Protein 5I5N (pdb70)

Organism: Thogoto virus (isolate SiAr 126) (NCBI:txid126796)

Foldseek 3Di:
DDDDDALLVQADPLLNVLSVQCVVPVDLVSLLVSLVVLLVDPPQAQLSNLLSLLSSCQSNLAQRPPNVSNCVVDDDVPDDLVVLLVVCVVCQVVVRNLVSCVVDDPVSLSSNSNVQSNDSPDHDDSVNSSSSRNSD/DDDDDALLVQADPLLNVLSCQCVVPVDLVSLLVSLVVLLPDPPQAQLSNLLSLLSSCQSNLAQRPPNVSNCVVDDDVPDDLVVLLVVCVVCQVVVRNLVSCVVDDPVSLSSNSNVQSNDSPDHDDSVNSSSSRNSD

InterPro domains:
  IPR035212 Matrix/matrix long, N-terminal [PF17536] (3-151)

Secondary structure (DSSP, 8-state):
-PPPPPHHHHS-GGGHHHHHHHHH---HHHHHHHHHHHHH-TTS-HHHHHHHHHHHHHHH-SPPTTGGGGGTTS--TTS-HHHHHHHHHHHHHHT-HHHHHTTS-HHHHHHHHHHHHT-TT----HHHHHHHHHH-/--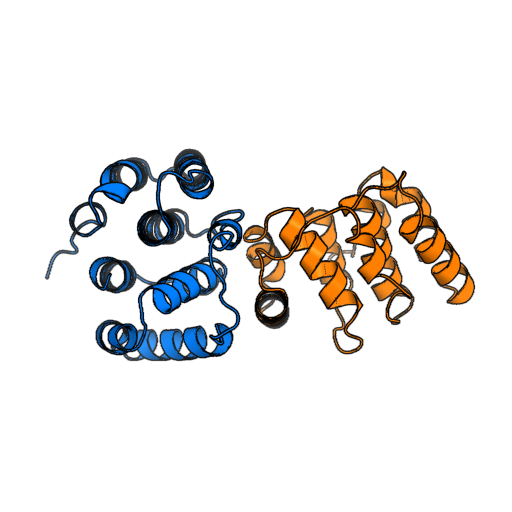PPPPHHHHS-HHHHHHHHHHHH---HHHHHHHHHHHHH-TTS-HHHHHHHHHHHHHHH-SPPTTGGGGGTTS--TTS-HHHHHHHHHHHHHHT-HHHHHTTS-HHHHHHHHHHHHT-TT----HHHHHHHHHH-

B-factor: mean 20.69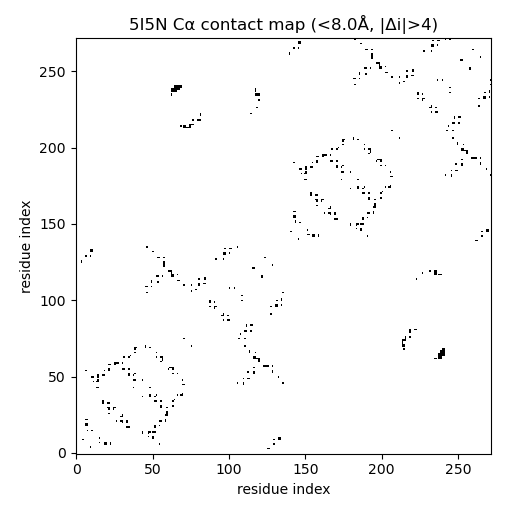, std 12.83, range [7.35, 122.7]

Structure (mmCIF, N/CA/C/O backbone):
data_5I5N
#
_entry.id   5I5N
#
_cell.length_a   36.982
_cell.length_b   88.353
_cell.length_c   88.346
_cell.angle_alpha   90.00
_cell.angle_beta   90.00
_cell.angle_gamma   90.00
#
_symmetry.space_group_name_H-M   'P 21 21 21'
#
loop_
_entity.id
_entity.type
_entity.pdbx_description
1 polymer 'Matrix protein'
2 water water
#
loop_
_atom_site.group_PDB
_atom_site.id
_atom_site.type_symbol
_atom_site.label_atom_id
_atom_site.label_alt_id
_atom_site.label_comp_id
_atom_site.label_asym_id
_atom_site.label_entity_id
_atom_site.label_seq_id
_atom_site.pdbx_PDB_ins_code
_atom_site.Cartn_x
_atom_site.Cartn_y
_atom_site.Cartn_z
_atom_site.occupancy
_atom_site.B_iso_or_equiv
_atom_site.auth_seq_id
_atom_site.auth_comp_id
_atom_site.auth_asym_id
_atom_site.auth_atom_id
_atom_site.pdbx_PDB_model_num
ATOM 1 N N . ASN A 1 7 ? -27.785 -15.245 32.412 1.00 78.08 4 ASN A N 1
ATOM 2 C CA . ASN A 1 7 ? -27.500 -15.117 33.823 1.00 78.03 4 ASN A CA 1
ATOM 3 C C . ASN A 1 7 ? -26.144 -15.614 34.240 1.00 78.57 4 ASN A C 1
ATOM 4 O O . ASN A 1 7 ? -25.757 -15.403 35.370 1.00 81.91 4 ASN A O 1
ATOM 9 N N . LEU A 1 8 ? -25.451 -16.253 33.320 1.00 73.12 5 LEU A N 1
ATOM 10 C CA . LEU A 1 8 ? -24.134 -16.779 33.589 1.00 66.43 5 LEU A CA 1
ATOM 11 C C . LEU A 1 8 ? -23.073 -15.806 33.214 1.00 56.85 5 LEU A C 1
ATOM 12 O O . LEU A 1 8 ? -22.972 -15.352 32.095 1.00 54.37 5 LEU A O 1
ATOM 17 N N . PRO A 1 9 ? -22.278 -15.492 34.280 1.00 49.72 6 PRO A N 1
ATOM 18 C CA . PRO A 1 9 ? -21.256 -14.494 33.960 1.00 45.79 6 PRO A CA 1
ATOM 19 C C . PRO A 1 9 ? -20.304 -14.893 32.864 1.00 43.64 6 PRO A C 1
ATOM 20 O O . PRO A 1 9 ? -20.015 -16.024 32.583 1.00 45.56 6 PRO A O 1
ATOM 24 N N . VAL A 1 10 ? -19.790 -13.885 32.243 1.00 36.11 7 VAL A N 1
ATOM 25 C CA . VAL A 1 10 ? -18.760 -14.144 31.293 1.00 35.45 7 VAL A CA 1
ATOM 26 C C . VAL A 1 10 ? -17.428 -14.076 32.094 1.00 32.63 7 VAL A C 1
ATOM 27 O O . VAL A 1 10 ? -17.200 -13.121 32.770 1.00 33.45 7 VAL A O 1
ATOM 31 N N . ARG A 1 11 ? -16.589 -15.100 32.082 1.00 30.71 8 ARG A N 1
ATOM 32 C CA . ARG A 1 11 ? -15.243 -15.008 32.640 1.00 28.96 8 ARG A CA 1
ATOM 33 C C . ARG A 1 11 ? -14.459 -13.991 31.877 1.00 26.95 8 ARG A C 1
ATOM 34 O O . ARG A 1 11 ? -14.780 -13.672 30.814 1.00 26.82 8 ARG A O 1
ATOM 42 N N . SER A 1 12 ? -13.419 -13.453 32.463 1.00 21.42 9 SER A N 1
ATOM 43 C CA . SER A 1 12 ? -12.533 -12.542 31.765 1.00 18.47 9 SER A CA 1
ATOM 44 C C . SER A 1 12 ? -11.548 -13.341 30.913 1.00 15.34 9 SER A C 1
ATOM 45 O O . SER A 1 12 ? -11.329 -14.527 31.155 1.00 15.93 9 SER A O 1
ATOM 48 N N . PHE A 1 13 ? -10.954 -12.699 29.930 1.00 12.92 10 PHE A N 1
ATOM 49 C CA . PHE A 1 13 ? -9.953 -13.343 29.130 1.00 12.56 10 PHE A CA 1
ATOM 50 C C . PHE A 1 13 ? -8.767 -13.726 30.005 1.00 13.16 10 PHE A C 1
ATOM 51 O O . PHE A 1 13 ? -8.217 -14.719 29.817 1.00 14.15 10 PHE A O 1
ATOM 59 N N . SER A 1 14 ? -8.413 -12.908 30.976 1.00 13.77 11 SER A N 1
ATOM 60 C CA . SER A 1 14 ? -7.247 -13.204 31.815 1.00 13.99 11 SER A CA 1
ATOM 61 C C . SER A 1 14 ? -7.500 -14.394 32.734 1.00 15.29 11 SER A C 1
ATOM 62 O O . SER A 1 14 ? -6.562 -14.990 33.263 1.00 17.48 11 SER A O 1
ATOM 65 N N . GLU A 1 15 ? -8.764 -14.758 32.904 1.00 15.80 12 GLU A N 1
ATOM 66 C CA . GLU A 1 15 ? -9.106 -15.919 33.710 1.00 18.72 12 GLU A CA 1
ATOM 67 C C . GLU A 1 15 ? -9.020 -17.225 32.931 1.00 19.12 12 GLU A C 1
ATOM 68 O O . GLU A 1 15 ? -8.933 -18.294 33.535 1.00 23.88 12 GLU A O 1
ATOM 74 N N . VAL A 1 16 ? -9.032 -17.157 31.600 1.00 17.31 13 VAL A N 1
ATOM 75 C CA . VAL A 1 16 ? -9.051 -18.383 30.806 1.00 16.86 13 VAL A CA 1
ATOM 76 C C . VAL A 1 16 ? -7.803 -18.586 29.931 1.00 18.53 13 VAL A C 1
ATOM 77 O O . VAL A 1 16 ? -7.569 -19.686 29.428 1.00 20.33 13 VAL A O 1
ATOM 81 N N . CYS A 1 17 ? -6.990 -17.547 29.755 1.00 15.55 14 CYS A N 1
ATOM 82 C CA . CYS A 1 17 ? -5.820 -17.664 28.881 1.00 15.86 14 CYS A CA 1
ATOM 83 C C . CYS A 1 17 ? -4.671 -18.434 29.547 1.00 16.46 14 CYS A C 1
ATOM 84 O O . CYS A 1 17 ? -4.679 -18.668 30.759 1.00 19.22 14 CYS A O 1
ATOM 87 N N . CYS A 1 18 ? -3.688 -18.834 28.747 1.00 16.48 15 CYS A N 1
ATOM 88 C CA . CYS A 1 18 ? -2.490 -19.474 29.288 1.00 17.73 15 CYS A CA 1
ATOM 89 C C . CYS A 1 18 ? -1.686 -18.474 30.111 1.00 17.12 15 CYS A C 1
ATOM 90 O O . CYS A 1 18 ? -1.844 -17.258 29.973 1.00 16.97 15 CYS A O 1
ATOM 93 N N . ALA A 1 19 ? -0.823 -18.992 30.980 1.00 19.05 16 ALA A N 1
ATOM 94 C CA . ALA A 1 19 ? -0.109 -18.160 31.938 1.00 20.04 16 ALA A CA 1
ATOM 95 C C . ALA A 1 19 ? 0.793 -17.154 31.245 1.00 18.80 16 ALA A C 1
ATOM 96 O O . ALA A 1 19 ? 0.925 -16.013 31.684 1.00 20.43 16 ALA A O 1
ATOM 98 N N . GLU A 1 20 ? 1.416 -17.590 30.153 1.00 18.90 17 GLU A N 1
ATOM 99 C CA . GLU A 1 20 ? 2.372 -16.766 29.437 1.00 18.34 17 GLU A CA 1
ATOM 100 C C . GLU A 1 20 ? 1.727 -15.563 28.751 1.00 18.18 17 GLU A C 1
ATOM 101 O O . GLU A 1 20 ? 2.389 -14.549 28.527 1.00 19.38 17 GLU A O 1
ATOM 107 N N . ALA A 1 21 ? 0.434 -15.672 28.437 1.00 15.39 18 ALA A N 1
ATOM 108 C CA . ALA A 1 21 ? -0.295 -14.594 27.776 1.00 14.44 18 ALA A CA 1
ATOM 109 C C . ALA A 1 21 ? -0.977 -13.666 28.774 1.00 13.80 18 ALA A C 1
ATOM 110 O O . ALA A 1 21 ? -1.488 -12.610 28.386 1.00 14.75 18 ALA A O 1
ATOM 112 N N . ARG A 1 22 ? -0.985 -14.180 30.031 1.00 13.67 19 ARG A N 1
ATOM 113 C CA . ARG A 1 22 ? -1.690 -13.602 31.172 1.00 16.41 19 ARG A CA 1
ATOM 114 C C . ARG A 1 22 ? -1.451 -12.108 31.538 1.00 15.11 19 ARG A C 1
ATOM 115 O O . ARG A 1 22 ? -2.395 -11.456 31.861 1.00 19.11 19 ARG A O 1
ATOM 123 N N . ALA A 1 23 ? -0.221 -11.600 31.462 1.00 14.67 20 ALA A N 1
ATOM 124 C CA . ALA A 1 23 ? 0.182 -10.228 31.771 1.00 14.67 20 ALA A CA 1
ATOM 125 C C . ALA A 1 23 ? -0.290 -9.260 30.690 1.00 14.39 20 ALA A C 1
ATOM 126 O O . ALA A 1 23 ? -0.896 -8.223 30.975 1.00 15.92 20 ALA A O 1
ATOM 128 N N . ALA A 1 24 ? -0.020 -9.609 29.439 1.00 13.18 21 ALA A N 1
ATOM 129 C CA . ALA A 1 24 ? -0.443 -8.799 28.299 1.00 12.57 21 ALA A CA 1
ATOM 130 C C . ALA A 1 24 ? -1.967 -8.638 28.252 1.00 10.11 21 ALA A C 1
ATOM 131 O O . ALA A 1 24 ? -2.488 -7.548 27.988 1.00 12.48 21 ALA A O 1
ATOM 133 N N . ILE A 1 25 ? -2.667 -9.737 28.483 1.00 9.67 22 ILE A N 1
ATOM 134 C CA . ILE A 1 25 ? -4.115 -9.745 28.399 1.00 9.33 22 ILE A CA 1
ATOM 135 C C . ILE A 1 25 ? -4.727 -8.936 29.549 1.00 11.27 22 ILE A C 1
ATOM 136 O O . ILE A 1 25 ? -5.666 -8.170 29.333 1.00 12.56 22 ILE A O 1
ATOM 141 N N . ILE A 1 26 ? -4.172 -9.072 30.751 1.00 11.81 23 ILE A N 1
ATOM 142 C CA . ILE A 1 26 ? -4.591 -8.229 31.867 1.00 11.38 23 ILE A CA 1
ATOM 143 C C . ILE A 1 26 ? -4.432 -6.751 31.507 1.00 11.05 23 ILE A C 1
ATOM 144 O O . ILE A 1 26 ? -5.332 -5.939 31.724 1.00 14.01 23 ILE A O 1
ATOM 149 N N . GLN A 1 27 ? -3.303 -6.383 30.952 1.00 11.75 24 GLN A N 1
ATOM 150 C CA . GLN A 1 27 ? -3.078 -5.010 30.627 1.00 11.81 24 GLN A CA 1
ATOM 151 C C . GLN A 1 27 ? -4.045 -4.475 29.593 1.00 11.32 24 GLN A C 1
ATOM 152 O O . GLN A 1 27 ? -4.514 -3.396 29.730 1.00 14.16 24 GLN A O 1
ATOM 158 N N . MET A 1 28 ? -4.337 -5.251 28.558 1.00 12.06 25 MET A N 1
ATOM 159 C CA . MET A 1 28 ? -5.317 -4.808 27.564 1.00 11.50 25 MET A CA 1
ATOM 160 C C . MET A 1 28 ? -6.743 -4.733 28.117 1.00 10.53 25 MET A C 1
ATOM 161 O O . MET A 1 28 ? -7.477 -3.794 27.813 1.00 13.94 25 MET A O 1
ATOM 166 N N . GLU A 1 29 ? -7.128 -5.698 28.940 1.00 11.67 26 GLU A N 1
ATOM 167 C CA . GLU A 1 29 ? -8.462 -5.682 29.532 1.00 11.41 26 GLU A CA 1
ATOM 168 C C . GLU A 1 29 ? -8.609 -4.510 30.490 1.00 14.35 26 GLU A C 1
ATOM 169 O O . GLU A 1 29 ? -9.683 -3.911 30.590 1.00 15.62 26 GLU A O 1
ATOM 175 N N . ASN A 1 30 ? -7.526 -4.175 31.186 1.00 14.16 27 ASN A N 1
ATOM 176 C CA . ASN A 1 30 ? -7.578 -3.121 32.191 1.00 13.89 27 ASN A CA 1
ATOM 177 C C . ASN A 1 30 ? -7.602 -1.731 31.575 1.00 14.99 27 ASN A C 1
ATOM 178 O O . ASN A 1 30 ? -8.257 -0.827 32.094 1.00 14.96 27 ASN A O 1
ATOM 183 N N . ASN A 1 31 ? -6.883 -1.567 30.469 1.00 16.71 28 ASN A N 1
ATOM 184 C CA . ASN A 1 31 ? -6.763 -0.282 29.796 1.00 19.23 28 ASN A CA 1
ATOM 185 C C . ASN A 1 31 ? -6.984 -0.452 28.298 1.00 16.33 28 ASN A C 1
ATOM 186 O O . ASN A 1 31 ? -6.030 -0.500 27.523 1.00 18.36 28 ASN A O 1
ATOM 191 N N . PRO A 1 32 ? -8.252 -0.541 27.878 1.00 18.61 29 PRO A N 1
ATOM 192 C CA . PRO A 1 32 ? -8.565 -0.802 26.466 1.00 21.93 29 PRO A CA 1
ATOM 193 C C . PRO A 1 32 ? -8.381 0.402 25.539 1.00 26.01 29 PRO A C 1
ATOM 194 O O . PRO A 1 32 ? -9.148 0.548 24.582 1.00 29.96 29 PRO A O 1
ATOM 198 N N . ASP A 1 33 ? -7.376 1.232 25.805 1.00 27.73 30 ASP A N 1
ATOM 199 C CA . ASP A 1 33 ? -7.011 2.327 24.911 1.00 29.42 30 ASP A CA 1
ATOM 200 C C . ASP A 1 33 ? -6.346 1.760 23.656 1.00 25.54 30 ASP A C 1
ATOM 201 O O . ASP A 1 33 ? -5.506 0.870 23.755 1.00 22.90 30 ASP A O 1
ATOM 206 N N . GLU A 1 34 ? -6.719 2.271 22.485 1.00 24.00 31 GLU A N 1
ATOM 207 C CA . GLU A 1 34 ? -6.199 1.741 21.224 1.00 23.24 31 GLU A CA 1
ATOM 208 C C . GLU A 1 34 ? -4.678 1.823 21.141 1.00 22.77 31 GLU A C 1
ATOM 209 O O . GLU A 1 34 ? -4.028 0.877 20.698 1.00 21.66 31 GLU A O 1
ATOM 215 N N . THR A 1 35 ? -4.109 2.927 21.552 1.00 21.77 32 THR A N 1
ATOM 216 C CA . THR A 1 35 ? -2.678 3.114 21.477 1.00 20.81 32 THR A CA 1
ATOM 217 C C . THR A 1 35 ? -1.935 2.157 22.403 1.00 20.03 32 THR A C 1
ATOM 218 O O . THR A 1 35 ? -0.976 1.546 22.014 1.00 18.44 32 THR A O 1
ATOM 222 N N . VAL A 1 36 ? -2.409 2.049 23.625 1.00 20.01 33 VAL A N 1
ATOM 223 C CA . VAL A 1 36 ? -1.813 1.141 24.599 1.00 20.68 33 VAL A CA 1
ATOM 224 C C . VAL A 1 36 ? -1.911 -0.321 24.146 1.00 16.89 33 VAL A C 1
ATOM 225 O O . VAL A 1 36 ? -0.931 -1.072 24.209 1.00 15.24 33 VAL A O 1
ATOM 229 N N . CYS A 1 37 ? -3.089 -0.705 23.672 1.00 15.82 34 CYS A N 1
ATOM 230 C CA . CYS A 1 37 ? -3.306 -2.073 23.233 1.00 17.36 34 CYS A CA 1
ATOM 231 C C . CYS A 1 37 ? -2.478 -2.389 21.998 1.00 14.24 34 CYS A C 1
ATOM 232 O O . CYS A 1 37 ? -1.961 -3.499 21.871 1.00 15.02 34 CYS A O 1
ATOM 235 N N . ASN A 1 38 ? -2.336 -1.421 21.094 1.00 12.49 35 ASN A N 1
ATOM 236 C CA . ASN A 1 38 ? -1.502 -1.641 19.923 1.00 13.35 35 ASN A CA 1
ATOM 237 C C . ASN A 1 38 ? -0.043 -1.878 20.321 1.00 12.44 35 ASN A C 1
ATOM 238 O O . ASN A 1 38 ? 0.621 -2.720 19.739 1.00 13.14 35 ASN A O 1
ATOM 243 N N . ARG A 1 39 ? 0.458 -1.150 21.317 1.00 12.49 36 ARG A N 1
ATOM 244 C CA . ARG A 1 39 ? 1.841 -1.349 21.764 1.00 12.84 36 ARG A CA 1
ATOM 245 C C . ARG A 1 39 ? 2.034 -2.740 22.368 1.00 11.84 36 ARG A C 1
ATOM 246 O O . ARG A 1 39 ? 3.030 -3.418 22.108 1.00 12.74 36 ARG A O 1
ATOM 254 N N . ILE A 1 40 ? 1.078 -3.146 23.202 1.00 12.08 37 ILE A N 1
ATOM 255 C CA . ILE A 1 40 ? 1.132 -4.449 23.851 1.00 11.81 37 ILE A CA 1
ATOM 256 C C . ILE A 1 40 ? 1.115 -5.557 22.798 1.00 10.98 37 ILE A C 1
ATOM 257 O O . ILE A 1 40 ? 1.898 -6.510 22.867 1.00 12.84 37 ILE A O 1
ATOM 262 N N . TRP A 1 41 ? 0.230 -5.413 21.811 1.00 10.73 38 TRP A N 1
ATOM 263 C CA . TRP A 1 41 ? 0.174 -6.378 20.730 1.00 10.33 38 TRP A CA 1
ATOM 264 C C . TRP A 1 41 ? 1.508 -6.425 19.972 1.00 11.53 38 TRP A C 1
ATOM 265 O O . TRP A 1 41 ? 2.050 -7.508 19.753 1.00 12.28 38 TRP A O 1
ATOM 276 N N . LYS A 1 42 ? 2.046 -5.269 19.583 1.00 10.21 39 LYS A N 1
ATOM 277 C CA . LYS A 1 42 ? 3.283 -5.250 18.802 1.00 10.48 39 LYS A CA 1
ATOM 278 C C . LYS A 1 42 ? 4.474 -5.859 19.561 1.00 11.48 39 LYS A C 1
ATOM 279 O O . LYS A 1 42 ? 5.330 -6.512 18.959 1.00 12.71 39 LYS A O 1
ATOM 285 N N . ILE A 1 43 ? 4.523 -5.659 20.875 1.00 13.29 40 ILE A N 1
ATOM 286 C CA . ILE A 1 43 ? 5.581 -6.289 21.658 1.00 14.69 40 ILE A CA 1
ATOM 287 C C . ILE A 1 43 ? 5.501 -7.800 21.572 1.00 14.15 40 ILE A C 1
ATOM 288 O O . ILE A 1 43 ? 6.487 -8.474 21.270 1.00 15.27 40 ILE A O 1
ATOM 293 N N . HIS A 1 44 ? 4.311 -8.346 21.800 1.00 13.96 41 HIS A N 1
ATOM 294 C CA . HIS A 1 44 ? 4.194 -9.792 21.855 1.00 15.89 41 HIS A CA 1
ATOM 295 C C . HIS A 1 44 ? 4.270 -10.412 20.450 1.00 15.30 41 HIS A C 1
ATOM 296 O O . HIS A 1 44 ? 4.779 -11.526 20.279 1.00 19.63 41 HIS A O 1
ATOM 303 N N . ARG A 1 45 ? 3.813 -9.670 19.446 1.00 12.73 42 ARG A N 1
ATOM 304 C CA . ARG A 1 45 ? 3.974 -10.066 18.059 1.00 14.80 42 ARG A CA 1
ATOM 305 C C . ARG A 1 45 ? 5.448 -10.344 17.718 1.00 18.33 42 ARG A C 1
ATOM 306 O O . ARG A 1 45 ? 5.763 -11.368 17.120 1.00 20.57 42 ARG 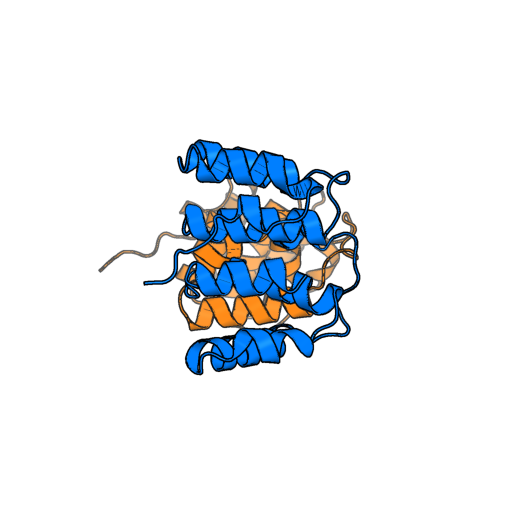A O 1
ATOM 314 N N . ASP A 1 46 ? 6.338 -9.476 18.175 1.00 18.70 43 ASP A N 1
ATOM 315 C CA . ASP A 1 46 ? 7.743 -9.448 17.780 1.00 23.34 43 ASP A CA 1
ATOM 316 C C . ASP A 1 46 ? 8.622 -10.366 18.660 1.00 25.62 43 ASP A C 1
ATOM 317 O O . ASP A 1 46 ? 9.657 -10.805 18.224 1.00 28.38 43 ASP A O 1
ATOM 322 N N . LEU A 1 47 ? 8.170 -10.648 19.860 1.00 26.47 44 LEU A N 1
ATOM 323 C CA . LEU A 1 47 ? 8.815 -11.542 20.823 1.00 29.92 44 LEU A CA 1
ATOM 324 C C . LEU A 1 47 ? 8.908 -12.931 20.387 1.00 30.06 44 LEU A C 1
ATOM 325 O O . LEU A 1 47 ? 7.978 -13.629 20.541 1.00 31.30 44 LEU A O 1
ATOM 330 N N . GLN A 1 48 ? 10.108 -13.376 19.957 1.00 33.44 45 GLN A N 1
ATOM 331 C CA . GLN A 1 48 ? 10.339 -14.804 19.815 1.00 35.75 45 GLN A CA 1
ATOM 332 C C . GLN A 1 48 ? 10.176 -15.584 21.120 1.00 39.02 45 GLN A C 1
ATOM 333 O O . GLN A 1 48 ? 9.795 -16.736 21.115 1.00 40.93 45 GLN A O 1
ATOM 339 N N . SER A 1 49 ? 10.395 -14.913 22.229 1.00 38.98 46 SER A N 1
ATOM 340 C CA . SER A 1 49 ? 10.127 -15.487 23.539 1.00 41.31 46 SER A CA 1
ATOM 341 C C . SER A 1 49 ? 8.675 -15.814 23.965 1.00 41.06 46 SER A C 1
ATOM 342 O O . SER A 1 49 ? 8.475 -16.598 24.848 1.00 42.43 46 SER A O 1
ATOM 345 N N . SER A 1 50 ? 7.687 -15.242 23.323 1.00 38.29 47 SER A N 1
ATOM 346 C CA . SER A 1 50 ? 6.303 -15.741 23.429 1.00 35.86 47 SER A CA 1
ATOM 347 C C . SER A 1 50 ? 6.031 -16.611 22.202 1.00 33.22 47 SER A C 1
ATOM 348 O O . SER A 1 50 ? 6.106 -16.054 21.127 1.00 34.36 47 SER A O 1
ATOM 351 N N . ASP A 1 51 ? 5.797 -17.941 22.329 1.00 32.80 48 ASP A N 1
ATOM 352 C CA . ASP A 1 51 ? 5.606 -18.838 21.197 1.00 32.13 48 ASP A CA 1
ATOM 353 C C . ASP A 1 51 ? 4.274 -18.623 20.491 1.00 25.43 48 ASP A C 1
ATOM 354 O O . ASP A 1 51 ? 3.592 -17.709 20.790 1.00 24.15 48 ASP A O 1
ATOM 359 N N . LEU A 1 52 ? 3.955 -19.426 19.493 1.00 23.29 49 LEU A N 1
ATOM 360 C CA . LEU A 1 52 ? 2.811 -19.140 18.663 1.00 16.97 49 LEU A CA 1
ATOM 361 C C . LEU A 1 52 ? 1.460 -19.139 19.375 1.00 14.95 49 LEU A C 1
ATOM 362 O O . LEU A 1 52 ? 0.724 -18.243 19.253 1.00 13.51 49 LEU A O 1
ATOM 367 N N . THR A 1 53 ? 1.166 -20.177 20.103 1.00 16.26 50 THR A N 1
ATOM 368 C CA . THR A 1 53 ? -0.103 -20.249 20.827 1.00 16.42 50 THR A CA 1
ATOM 369 C C . THR A 1 53 ? -0.283 -19.078 21.796 1.00 15.28 50 THR A C 1
ATOM 370 O O . THR A 1 53 ? -1.351 -18.466 21.865 1.00 14.75 50 THR A O 1
ATOM 374 N N . THR A 1 54 ? 0.766 -18.745 22.528 1.00 14.35 51 THR A N 1
ATOM 375 C CA . THR A 1 54 ? 0.719 -17.620 23.455 1.00 13.05 51 THR A CA 1
ATOM 376 C C . THR A 1 54 ? 0.438 -16.322 22.699 1.00 12.42 51 THR A C 1
ATOM 377 O O . THR A 1 54 ? -0.445 -15.545 23.059 1.00 12.92 51 THR A O 1
ATOM 381 N N . THR A 1 55 ? 1.182 -16.103 21.626 1.00 12.75 52 THR A N 1
ATOM 382 C CA . THR A 1 55 ? 1.028 -14.892 20.842 1.00 11.73 52 THR A CA 1
ATOM 383 C C . THR A 1 55 ? -0.366 -14.823 20.220 1.00 11.72 52 THR A C 1
ATOM 384 O O . THR A 1 55 ? -0.940 -13.735 20.152 1.00 12.63 52 THR A O 1
ATOM 388 N N . VAL A 1 56 ? -0.902 -15.963 19.779 1.00 10.61 53 VAL A N 1
ATOM 389 C CA . VAL A 1 56 ? -2.247 -16.006 19.208 1.00 9.41 53 VAL A CA 1
ATOM 390 C C . VAL A 1 56 ? -3.302 -15.606 20.231 1.00 9.71 53 VAL A C 1
ATOM 391 O O . VAL A 1 56 ? -4.241 -14.894 19.884 1.00 10.89 53 VAL A O 1
ATOM 395 N N . GLN A 1 57 ? -3.159 -16.017 21.488 1.00 11.17 54 GLN A N 1
ATOM 396 C CA . GLN A 1 57 ? -4.150 -15.620 22.487 1.00 12.27 54 GLN A CA 1
ATOM 397 C C . GLN A 1 57 ? -4.101 -14.106 22.705 1.00 11.19 54 GLN A C 1
ATOM 398 O O . GLN A 1 57 ? -5.146 -13.454 22.764 1.00 11.39 54 GLN A O 1
ATOM 404 N N . VAL A 1 58 ? -2.899 -13.541 22.788 1.00 11.12 55 VAL A N 1
ATOM 405 C CA . VAL A 1 58 ? -2.756 -12.090 22.908 1.00 10.43 55 VAL A CA 1
ATOM 406 C C . VAL A 1 58 ? -3.410 -11.407 21.695 1.00 9.79 55 VAL A C 1
ATOM 407 O O . VAL A 1 58 ? -4.174 -10.443 21.831 1.00 11.41 55 VAL A O 1
ATOM 411 N N . MET A 1 59 ? -3.118 -11.921 20.505 1.00 10.40 56 MET A N 1
ATOM 412 C CA . MET A 1 59 ? -3.688 -11.414 19.264 1.00 10.45 56 MET A CA 1
ATOM 413 C C . MET A 1 59 ? -5.220 -11.442 19.241 1.00 9.61 56 MET A C 1
ATOM 414 O O . MET A 1 59 ? -5.848 -10.456 18.847 1.00 9.74 56 MET A O 1
ATOM 419 N N . MET A 1 60 ? -5.809 -12.565 19.637 1.00 10.66 57 MET A N 1
ATOM 420 C CA . MET A 1 60 ? -7.271 -12.679 19.682 1.00 9.89 57 MET A CA 1
ATOM 421 C C . MET A 1 60 ? -7.905 -11.654 20.635 1.00 9.80 57 MET A C 1
ATOM 422 O O . MET A 1 60 ? -8.911 -11.011 20.296 1.00 10.32 57 MET A O 1
ATOM 427 N N . VAL A 1 61 ? -7.308 -11.470 21.809 1.00 10.91 58 VAL A N 1
ATOM 428 C CA . VAL A 1 61 ? -7.848 -10.506 22.754 1.00 10.96 58 VAL A CA 1
ATOM 429 C C . VAL A 1 61 ? -7.646 -9.083 22.221 1.00 10.59 58 VAL A C 1
ATOM 430 O O . VAL A 1 61 ? -8.564 -8.260 22.289 1.00 10.17 58 VAL A O 1
ATOM 434 N N . TYR A 1 62 ? -6.480 -8.788 21.639 1.00 10.76 59 TYR A N 1
ATOM 435 C CA . TYR A 1 62 ? -6.274 -7.473 21.024 1.00 10.47 59 TYR A CA 1
ATOM 436 C C . TYR A 1 62 ? -7.346 -7.190 19.976 1.00 10.29 59 TYR A C 1
ATOM 437 O O . TYR A 1 62 ? -7.916 -6.096 19.908 1.00 11.53 59 TYR A O 1
ATOM 446 N N . ARG A 1 63 ? -7.591 -8.180 19.121 1.00 11.21 60 ARG A N 1
ATOM 447 C CA . ARG A 1 63 ? -8.535 -8.002 18.031 1.00 10.55 60 ARG A CA 1
ATOM 448 C C . ARG A 1 63 ? -9.920 -7.687 18.567 1.00 10.08 60 ARG A C 1
ATOM 449 O O . ARG A 1 63 ? -10.606 -6.792 18.058 1.00 11.41 60 ARG A O 1
ATOM 457 N N . PHE A 1 64 ? -10.308 -8.397 19.619 1.00 9.84 61 PHE A N 1
ATOM 458 C CA . PHE A 1 64 ? -11.625 -8.219 20.220 1.00 9.68 61 PHE A CA 1
ATOM 459 C C . PHE A 1 64 ? -11.766 -6.847 20.873 1.00 10.20 61 PHE A C 1
ATOM 460 O O . PHE A 1 64 ? -12.763 -6.156 20.677 1.00 12.47 61 PHE A O 1
ATOM 468 N N . ILE A 1 65 ? -10.762 -6.454 21.648 1.00 11.22 62 ILE A N 1
ATOM 469 C CA . ILE A 1 65 ? -10.813 -5.194 22.385 1.00 12.72 62 ILE A CA 1
ATOM 470 C C . ILE A 1 65 ? -10.655 -3.971 21.481 1.00 14.10 62 ILE A C 1
ATOM 471 O O . ILE A 1 65 ? -11.371 -2.984 21.632 1.00 17.27 62 ILE A O 1
ATOM 476 N N . SER A 1 66 ? -9.726 -4.031 20.535 1.00 15.05 63 SER A N 1
ATOM 477 C CA . SER A 1 66 ? -9.460 -2.891 19.668 1.00 15.71 63 SER A CA 1
ATOM 478 C C . SER A 1 66 ? -10.475 -2.747 18.539 1.00 15.73 63 SER A C 1
ATOM 479 O O . SER A 1 66 ? -10.658 -1.648 18.005 1.00 18.92 63 SER A O 1
ATOM 482 N N . LYS A 1 67 ? -11.105 -3.840 18.161 1.00 15.01 64 LYS A N 1
ATOM 483 C CA . LYS A 1 67 ? -11.957 -3.964 16.979 1.00 15.80 64 LYS A CA 1
ATOM 484 C C . LYS A 1 67 ? -11.175 -3.626 15.693 1.00 16.26 64 LYS A C 1
ATOM 485 O O . LYS A 1 67 ? -11.733 -3.219 14.743 1.00 19.42 64 LYS A O 1
ATOM 491 N N . ARG A 1 68 ? -9.872 -3.810 15.715 1.00 12.81 65 ARG A N 1
ATOM 492 C CA . ARG A 1 68 ? -9.009 -3.548 14.567 1.00 14.61 65 ARG A CA 1
ATOM 493 C C . ARG A 1 68 ? -8.192 -4.768 14.213 1.00 12.14 65 ARG A C 1
ATOM 494 O O . ARG A 1 68 ? -7.892 -5.590 15.071 1.00 13.00 65 ARG A O 1
ATOM 502 N N . VAL A 1 69 ? -7.827 -4.870 12.939 1.00 12.66 66 VAL A N 1
ATOM 503 C CA . VAL A 1 69 ? -6.881 -5.868 12.477 1.00 12.16 66 VAL A CA 1
ATOM 504 C C . VAL A 1 69 ? -5.551 -5.670 13.184 1.00 11.86 66 VAL A C 1
ATOM 505 O O . VAL A 1 69 ? -5.026 -4.565 13.204 1.00 12.98 66 VAL A O 1
ATOM 509 N N . PRO A 1 70 ? -4.993 -6.732 13.776 1.00 13.14 67 PRO A N 1
ATOM 510 C CA . PRO A 1 70 ? -3.705 -6.524 14.453 1.00 12.19 67 PRO A CA 1
ATOM 511 C C . PRO A 1 70 ? -2.588 -6.326 13.443 1.00 12.72 67 PRO A C 1
ATOM 512 O O . PRO A 1 70 ? -2.312 -7.212 12.628 1.00 13.37 67 PRO A O 1
ATOM 516 N N . GLU A 1 71 ? -1.955 -5.137 13.452 1.00 12.01 68 GLU A N 1
ATOM 517 C CA . GLU A 1 71 ? -0.912 -4.753 12.513 1.00 13.07 68 GLU A CA 1
ATOM 518 C C . GLU A 1 71 ? 0.170 -5.843 12.404 1.00 9.90 68 GLU A C 1
ATOM 519 O O . GLU A 1 71 ? 0.765 -6.179 13.367 1.00 11.66 68 GLU A O 1
ATOM 525 N N . GLY A 1 72 ? 0.387 -6.352 11.193 1.00 11.32 69 GLY A N 1
ATOM 526 C CA . GLY A 1 72 ? 1.464 -7.285 10.934 1.00 11.97 69 GLY A CA 1
ATOM 527 C C . GLY A 1 72 ? 1.281 -8.679 11.504 1.00 12.76 69 GLY A C 1
ATOM 528 O O . GLY A 1 72 ? 2.247 -9.429 11.617 1.00 13.37 69 GLY A O 1
ATOM 529 N N . CYS A 1 73 ? 0.051 -9.059 11.839 1.00 11.83 70 CYS A N 1
ATOM 530 C CA . CYS A 1 73 ? -0.124 -10.330 12.532 1.00 10.94 70 CYS A CA 1
ATOM 531 C C . CYS A 1 73 ? 0.333 -11.549 11.717 1.00 10.04 70 CYS A C 1
ATOM 532 O O . CYS A 1 73 ? 0.707 -12.568 12.307 1.00 11.21 70 CYS A O 1
ATOM 535 N N . PHE A 1 74 ? 0.349 -11.459 10.389 1.00 9.33 71 PHE A N 1
ATOM 536 C CA . PHE A 1 74 ? 0.828 -12.611 9.628 1.00 10.11 71 PHE A CA 1
ATOM 537 C C . PHE A 1 74 ? 2.295 -12.941 9.905 1.00 11.42 71 PHE A C 1
ATOM 538 O O . PHE A 1 74 ? 2.727 -14.070 9.677 1.00 11.99 71 PHE A O 1
ATOM 546 N N . ALA A 1 75 ? 3.061 -11.981 10.433 1.00 10.60 72 ALA A N 1
ATOM 547 C CA . ALA A 1 75 ? 4.471 -12.223 10.755 1.00 9.74 72 ALA A CA 1
ATOM 548 C C . ALA A 1 75 ? 4.663 -13.276 11.838 1.00 11.16 72 ALA A C 1
ATOM 549 O O . ALA A 1 75 ? 5.741 -13.849 11.960 1.00 11.99 72 ALA A O 1
ATOM 551 N N . ILE A 1 76 ? 3.633 -13.556 12.633 1.00 11.18 73 ILE A N 1
ATOM 552 C CA . ILE A 1 76 ? 3.813 -14.510 13.724 1.00 10.40 73 ILE A CA 1
ATOM 553 C C . ILE A 1 76 ? 3.841 -15.949 13.212 1.00 9.69 73 ILE A C 1
ATOM 554 O O . ILE A 1 76 ? 4.146 -16.868 13.968 1.00 13.19 73 ILE A O 1
ATOM 559 N N . LEU A 1 77 ? 3.561 -16.124 11.914 1.00 10.32 74 LEU A N 1
ATOM 560 C CA . LEU A 1 77 ? 3.680 -17.434 11.274 1.00 9.69 74 LEU A CA 1
ATOM 561 C C . LEU A 1 77 ? 5.063 -17.682 10.653 1.00 9.94 74 LEU A C 1
ATOM 562 O O . LEU A 1 77 ? 5.268 -18.664 9.926 1.00 12.02 74 LEU A O 1
ATOM 567 N N . SER A 1 78 ? 6.025 -16.812 10.959 1.00 10.91 75 SER A N 1
ATOM 568 C CA . SER A 1 78 ? 7.345 -16.918 10.332 1.00 11.69 75 SER A CA 1
ATOM 569 C C . SER A 1 78 ? 8.131 -18.152 10.759 1.00 13.51 75 SER A C 1
ATOM 570 O O . SER A 1 78 ? 9.096 -18.534 10.088 1.00 16.15 75 SER A O 1
ATOM 573 N N . GLY A 1 79 ? 7.749 -18.770 11.870 1.00 13.70 76 GLY A N 1
ATOM 574 C CA . GLY A 1 79 ? 8.483 -19.918 12.370 1.00 13.81 76 GLY A CA 1
ATOM 575 C C . GLY A 1 79 ? 7.875 -21.261 12.011 1.00 13.44 76 GLY A C 1
ATOM 576 O O . GLY A 1 79 ? 8.386 -22.308 12.425 1.00 15.82 76 GLY A O 1
ATOM 577 N N . VAL A 1 80 ? 6.784 -21.239 11.246 1.00 12.43 77 VAL A N 1
ATOM 578 C CA . VAL A 1 80 ? 6.070 -22.465 10.898 1.00 13.63 77 VAL A CA 1
ATOM 579 C C . VAL A 1 80 ? 5.736 -22.536 9.418 1.00 11.30 77 VAL A C 1
ATOM 580 O O . VAL A 1 80 ? 5.523 -21.513 8.753 1.00 13.61 77 VAL A O 1
ATOM 584 N N . ASN A 1 81 ? 5.661 -23.756 8.923 1.00 12.93 78 ASN A N 1
ATOM 585 C CA . ASN A 1 81 ? 5.256 -24.071 7.568 1.00 15.89 78 ASN A CA 1
ATOM 586 C C . ASN A 1 81 ? 3.753 -24.319 7.594 1.00 11.87 78 ASN A C 1
ATOM 587 O O . ASN A 1 81 ? 3.298 -25.097 8.327 1.00 14.73 78 ASN A O 1
ATOM 592 N N . THR A 1 82 ? 3.020 -23.583 6.793 1.00 10.02 79 THR A N 1
ATOM 593 C CA . THR A 1 82 ? 1.565 -23.675 6.830 1.00 10.29 79 THR A CA 1
ATOM 594 C C . THR A 1 82 ? 0.937 -24.123 5.510 1.00 9.05 79 THR A C 1
ATOM 595 O O . THR A 1 82 ? -0.283 -24.066 5.364 1.00 10.48 79 THR A O 1
ATOM 599 N N . GLY A 1 83 ? 1.757 -24.607 4.582 1.00 12.71 80 GLY A N 1
ATOM 600 C CA . GLY A 1 83 ? 1.301 -24.907 3.233 1.00 14.45 80 GLY A CA 1
ATOM 601 C C . GLY A 1 83 ? 0.466 -26.160 3.108 1.00 12.79 80 GLY A C 1
ATOM 602 O O . GLY A 1 83 ? -0.099 -26.437 2.059 1.00 14.76 80 GLY A O 1
ATOM 603 N N . MET A 1 84 ? 0.398 -26.907 4.174 1.00 11.08 81 MET A N 1
ATOM 604 C CA . MET A 1 84 ? -0.374 -28.121 4.187 1.00 10.82 81 MET A CA 1
ATOM 605 C C . MET A 1 84 ? -1.827 -27.954 4.558 1.00 11.89 81 MET A C 1
ATOM 606 O O . MET A 1 84 ? -2.560 -28.885 4.484 1.00 11.61 81 MET A O 1
ATOM 611 N N . TYR A 1 85 ? -2.271 -26.799 4.994 1.00 11.30 82 TYR A N 1
ATOM 612 C CA . TYR A 1 85 ? -3.631 -26.558 5.263 1.00 12.14 82 TYR A CA 1
ATOM 613 C C . TYR A 1 85 ? -4.165 -25.539 4.221 1.00 11.19 82 TYR A C 1
ATOM 614 O O . TYR A 1 85 ? -3.464 -24.988 3.537 1.00 12.92 82 TYR A O 1
ATOM 623 N N . ASN A 1 86 ? -5.489 -25.411 4.200 1.00 10.37 83 ASN A N 1
ATOM 624 C CA . ASN A 1 86 ? -6.111 -24.454 3.305 1.00 9.58 83 ASN A CA 1
ATOM 625 C C . ASN A 1 86 ? -6.953 -23.523 4.170 1.00 8.53 83 ASN A C 1
ATOM 626 O O . ASN A 1 86 ? -8.106 -23.814 4.489 1.00 8.91 83 ASN A O 1
ATOM 631 N N . PRO A 1 87 ? -6.340 -22.411 4.567 1.00 8.42 84 PRO A N 1
ATOM 632 C CA . PRO A 1 87 ? -6.981 -21.490 5.515 1.00 10.10 84 PRO A CA 1
ATOM 633 C C . PRO A 1 87 ? -8.327 -20.932 5.055 1.00 9.33 84 PRO A C 1
ATOM 634 O O . PRO A 1 87 ? -9.200 -20.674 5.883 1.00 10.51 84 PRO A O 1
ATOM 638 N N . ARG A 1 88 ? -8.497 -20.728 3.756 1.00 8.49 85 ARG A N 1
ATOM 639 C CA . ARG A 1 88 ? -9.753 -20.211 3.261 1.00 8.37 85 ARG A CA 1
ATOM 640 C C . ARG A 1 88 ? -10.894 -21.167 3.621 1.00 8.98 85 ARG A C 1
ATOM 641 O O . ARG A 1 88 ? -11.960 -20.756 4.088 1.00 10.34 85 ARG A O 1
ATOM 649 N N . GLU A 1 89 ? -10.659 -22.441 3.464 1.00 9.41 86 GLU A N 1
ATOM 650 C CA . GLU A 1 89 ? -11.639 -23.424 3.804 1.00 9.09 86 GLU A CA 1
ATOM 651 C C . GLU A 1 89 ? -11.851 -23.577 5.294 1.00 8.23 86 GLU A C 1
ATOM 652 O O . GLU A 1 89 ? -12.940 -23.730 5.701 1.00 9.17 86 GLU A O 1
ATOM 658 N N . LEU A 1 90 ? -10.768 -23.523 6.047 1.00 9.26 87 LEU A N 1
ATOM 659 C CA . LEU A 1 90 ? -10.903 -23.599 7.498 1.00 9.26 87 LEU A CA 1
ATOM 660 C C . LEU A 1 90 ? -11.747 -22.454 8.020 1.00 8.96 87 LEU A C 1
ATOM 661 O O . LEU A 1 90 ? -12.624 -22.650 8.874 1.00 9.41 87 LEU A O 1
ATOM 666 N N . LYS A 1 91 ? -11.485 -21.251 7.515 1.00 7.44 88 LYS A N 1
ATOM 667 C CA . LYS A 1 91 ? -12.207 -20.084 8.000 1.00 7.35 88 LYS A CA 1
ATOM 668 C C . LYS A 1 91 ? -13.680 -20.087 7.578 1.00 8.42 88 LYS A C 1
ATOM 669 O O . LYS A 1 91 ? -14.547 -19.738 8.375 1.00 9.32 88 LYS A O 1
ATOM 675 N N . ARG A 1 92 ? -13.975 -20.495 6.346 1.00 7.62 89 ARG A N 1
ATOM 676 C CA . ARG A 1 92 ? -15.368 -20.629 5.946 1.00 8.62 89 ARG A CA 1
ATOM 677 C C . ARG A 1 92 ? -16.111 -21.628 6.837 1.00 9.20 89 ARG A C 1
ATOM 678 O O . ARG A 1 92 ? -17.268 -21.394 7.224 1.00 10.43 89 ARG A O 1
ATOM 686 N N . SER A 1 93 ? -15.457 -22.721 7.207 1.00 8.30 90 SER A N 1
ATOM 687 C CA . SER A 1 93 ? -16.078 -23.688 8.108 1.00 8.16 90 SER A CA 1
ATOM 688 C C . SER A 1 93 ? -16.280 -23.096 9.500 1.00 7.81 90 SER A C 1
ATOM 689 O O . SER A 1 93 ? -17.320 -23.305 10.137 1.00 9.80 90 SER A O 1
ATOM 692 N N . TYR A 1 94 ? -15.284 -22.357 9.977 1.00 8.27 91 TYR A N 1
ATOM 693 C CA . TYR A 1 94 ? -15.378 -21.717 11.272 1.00 8.56 91 TYR A CA 1
ATOM 694 C C . TYR A 1 94 ? -16.531 -20.725 11.317 1.00 9.38 91 TYR A C 1
ATOM 695 O O . TYR A 1 94 ? -17.288 -20.702 12.283 1.00 9.19 91 TYR A O 1
ATOM 704 N N . VAL A 1 95 ? -16.682 -19.921 10.269 1.00 8.84 92 VAL A N 1
ATOM 705 C CA . VAL A 1 95 ? -17.779 -18.961 10.186 1.00 8.66 92 VAL A CA 1
ATOM 706 C C . VAL A 1 95 ? -19.114 -19.692 10.304 1.00 9.29 92 VAL A C 1
ATOM 707 O O . VAL A 1 95 ? -20.001 -19.260 11.047 1.00 11.58 92 VAL A O 1
ATOM 711 N N . GLN A 1 96 ? -19.313 -20.782 9.594 1.00 9.45 93 GLN A N 1
ATOM 712 C CA . GLN A 1 96 ? -20.490 -21.578 9.730 1.00 11.32 93 GLN A CA 1
ATOM 713 C C . GLN A 1 96 ? -20.721 -22.131 11.125 1.00 11.06 93 GLN A C 1
ATOM 714 O O . GLN A 1 96 ? -21.828 -22.162 11.549 1.00 13.62 93 GLN A O 1
ATOM 720 N N . SER A 1 97 ? -19.687 -22.529 11.831 1.00 10.84 94 SER A N 1
ATOM 721 C CA . SER A 1 97 ? -19.829 -23.067 13.180 1.00 12.24 94 SER A CA 1
ATOM 722 C C . SER A 1 97 ? -20.261 -21.964 14.139 1.00 10.34 94 SER A C 1
ATOM 723 O O . SER A 1 97 ? -21.052 -22.201 15.051 1.00 12.53 94 SER A O 1
ATOM 726 N N . LEU A 1 98 ? -19.741 -20.756 13.947 1.00 10.96 95 LEU A N 1
ATOM 727 C CA . LEU A 1 98 ? -20.113 -19.618 14.791 1.00 11.48 95 LEU A CA 1
ATOM 728 C C . LEU A 1 98 ? -21.585 -19.285 14.621 1.00 13.98 95 LEU A C 1
ATOM 729 O O . LEU A 1 98 ? -22.303 -19.025 15.600 1.00 16.88 95 LEU A O 1
ATOM 734 N N . SER A 1 99 ? -22.036 -19.317 13.377 1.00 12.91 96 SER A N 1
ATOM 735 C CA . SER A 1 99 ? -23.421 -19.020 13.059 1.00 15.55 96 SER A CA 1
ATOM 736 C C . SER A 1 99 ? -24.371 -20.022 13.700 1.00 15.50 96 SER A C 1
ATOM 737 O O . SER A 1 99 ? -25.481 -19.650 14.089 1.00 17.52 96 SER A O 1
ATOM 740 N N . SER A 1 100 ? -23.953 -21.279 13.828 1.00 16.32 97 SER A N 1
ATOM 741 C CA . SER A 1 100 ? -24.836 -22.317 14.383 1.00 17.49 97 SER A CA 1
ATOM 742 C C . SER A 1 100 ? -24.579 -22.576 15.868 1.00 18.02 97 SER A C 1
ATOM 743 O O . SER A 1 100 ? -25.196 -23.456 16.479 1.00 20.17 97 SER A O 1
ATOM 746 N N . GLY A 1 101 ? -23.659 -21.821 16.454 1.00 16.52 98 GLY A N 1
ATOM 747 C CA . GLY A 1 101 ? -23.391 -21.935 17.874 1.00 17.02 98 GLY A CA 1
ATOM 748 C C . GLY A 1 101 ? -22.603 -23.180 18.239 1.00 16.05 98 GLY A C 1
ATOM 749 O O . GLY A 1 101 ? -22.702 -23.681 19.359 1.00 19.94 98 GLY A O 1
ATOM 750 N N . THR A 1 102 ? -21.796 -23.678 17.304 1.00 14.84 99 THR A N 1
ATOM 751 C CA . THR A 1 102 ? -21.101 -24.942 17.528 1.00 15.27 99 THR A CA 1
ATOM 752 C C . THR A 1 102 ? -19.591 -24.836 17.318 1.00 12.68 99 THR A C 1
ATOM 753 O O . THR A 1 102 ? -18.929 -25.826 16.977 1.00 14.34 99 THR A O 1
ATOM 757 N N . SER A 1 103 ? -19.034 -23.670 17.554 1.00 12.54 100 SER A N 1
ATOM 758 C CA . SER A 1 103 ? -17.617 -23.478 17.359 1.00 11.85 100 SER A CA 1
ATOM 759 C C . SER A 1 103 ? -16.737 -24.271 18.294 1.00 13.43 100 SER A C 1
ATOM 760 O O . SER A 1 103 ? -15.699 -24.677 17.940 1.00 13.70 100 SER A O 1
ATOM 763 N N . CYS A 1 104 ? -17.289 -24.527 19.473 1.00 16.07 101 CYS A N 1
ATOM 764 C CA . CYS A 1 104 ? -16.546 -25.250 20.460 1.00 20.74 101 CYS A CA 1
ATOM 765 C C . CYS A 1 104 ? -16.231 -26.685 20.001 1.00 19.76 101 CYS A C 1
ATOM 766 O O . CYS A 1 104 ? -15.092 -27.195 20.149 1.00 20.00 101 CYS A O 1
ATOM 769 N N . GLU A 1 105 ? -17.236 -27.306 19.389 1.00 16.57 102 GLU A N 1
ATOM 770 C CA . GLU A 1 105 ? -17.119 -28.627 18.811 1.00 15.80 102 GLU A CA 1
ATOM 771 C C . GLU A 1 105 ? -16.303 -28.570 17.529 1.00 13.84 102 GLU A C 1
ATOM 772 O O . GLU A 1 105 ? -15.424 -29.398 17.315 1.00 13.43 102 GLU A O 1
ATOM 778 N N . PHE A 1 106 ? -16.570 -27.584 16.675 1.00 12.17 103 PHE A N 1
ATOM 779 C CA . PHE A 1 106 ? -15.813 -27.491 15.430 1.00 11.58 103 PHE A CA 1
ATOM 780 C C . PHE A 1 106 ? -14.315 -27.344 15.695 1.00 12.22 103 PHE A C 1
ATOM 781 O O . PHE A 1 106 ? -13.492 -27.970 15.021 1.00 11.25 103 PHE A O 1
ATOM 789 N N . LEU A 1 107 ? -13.952 -26.519 16.669 1.00 11.28 104 LEU A N 1
ATOM 790 C CA . LEU A 1 107 ? -12.534 -26.274 16.915 1.00 11.73 104 LEU A CA 1
ATOM 791 C C . LEU A 1 107 ? -11.782 -27.535 17.325 1.00 10.26 104 LEU A C 1
ATOM 792 O O . LEU A 1 107 ? -10.563 -27.598 17.162 1.00 11.55 104 LEU A O 1
ATOM 797 N N . ARG A 1 108 ? -12.494 -28.542 17.837 1.00 9.62 105 ARG A N 1
ATOM 798 C CA . ARG A 1 108 ? -11.867 -29.833 18.147 1.00 10.66 105 ARG A CA 1
ATOM 799 C C . ARG A 1 108 ? -11.271 -30.513 16.912 1.00 10.48 105 ARG A C 1
ATOM 800 O O . ARG A 1 108 ? -10.358 -31.323 17.027 1.00 12.00 105 ARG A O 1
ATOM 808 N N . SER A 1 109 ? -11.767 -30.162 15.725 1.00 9.46 106 SER A N 1
ATOM 809 C CA . SER A 1 109 ? -11.291 -30.781 14.487 1.00 9.57 106 SER A CA 1
ATOM 810 C C . SER A 1 109 ? -9.935 -30.255 14.022 1.00 10.27 106 SER A C 1
ATOM 811 O O . SER A 1 109 ? -9.358 -30.765 13.055 1.00 11.08 106 SER A O 1
ATOM 814 N N . LEU A 1 110 ? -9.445 -29.218 14.683 1.00 9.83 107 LEU A N 1
ATOM 815 C CA . LEU A 1 110 ? -8.188 -28.586 14.284 1.00 10.79 107 LEU A CA 1
ATOM 816 C C . LEU A 1 110 ? -7.067 -28.979 15.215 1.00 15.48 107 LEU A C 1
ATOM 817 O O . LEU A 1 110 ? -7.249 -28.997 16.433 1.00 18.81 107 LEU A O 1
ATOM 822 N N . ASP A 1 111 ? -5.903 -29.283 14.659 1.00 14.86 108 ASP A N 1
ATOM 823 C CA . ASP A 1 111 ? -4.749 -29.436 15.539 1.00 16.35 108 ASP A CA 1
ATOM 824 C C . ASP A 1 111 ? -4.230 -28.060 15.922 1.00 14.10 108 ASP A C 1
ATOM 825 O O . ASP A 1 111 ? -4.768 -27.036 15.503 1.00 13.71 108 ASP A O 1
ATOM 830 N N . LYS A 1 112 ? -3.173 -28.036 16.718 1.00 14.86 109 LYS A N 1
ATOM 831 C CA . LYS A 1 112 ? -2.695 -26.788 17.291 1.00 16.30 109 LYS A CA 1
ATOM 832 C C . LYS A 1 112 ? -2.287 -25.767 16.224 1.00 14.16 109 LYS A C 1
ATOM 833 O O . LYS A 1 112 ? -2.651 -24.596 16.299 1.00 14.61 109 LYS A O 1
ATOM 839 N N . LEU A 1 113 ? -1.529 -26.210 15.232 1.00 12.17 110 LEU A N 1
ATOM 840 C CA . LEU A 1 113 ? -1.096 -25.319 14.178 1.00 12.23 110 LEU A CA 1
ATOM 841 C C . LEU A 1 113 ? -2.289 -24.813 13.376 1.00 10.99 110 LEU A C 1
ATOM 842 O O . LEU A 1 113 ? -2.368 -23.629 13.053 1.00 11.89 110 LEU A O 1
ATOM 847 N N . ALA A 1 114 ? -3.235 -25.693 13.065 1.00 12.45 111 ALA A N 1
ATOM 848 C CA . ALA A 1 114 ? -4.411 -25.272 12.313 1.00 11.59 111 ALA A CA 1
ATOM 849 C C . ALA A 1 114 ? -5.211 -24.207 13.056 1.00 10.11 111 ALA A C 1
ATOM 850 O O . ALA A 1 114 ? -5.673 -23.242 12.444 1.00 10.70 111 ALA A O 1
ATOM 852 N N . LYS A 1 115 ? -5.355 -24.370 14.368 1.00 10.68 112 LYS A N 1
ATOM 853 C CA . LYS A 1 115 ? -6.052 -23.386 15.193 1.00 11.43 112 LYS A CA 1
ATOM 854 C C . LYS A 1 115 ? -5.336 -22.042 15.149 1.00 9.54 112 LYS A C 1
ATOM 855 O O . LYS A 1 115 ? -5.947 -20.987 14.979 1.00 10.14 112 LYS A O 1
ATOM 861 N N . ASN A 1 116 ? -4.024 -22.076 15.310 1.00 9.43 113 ASN A N 1
ATOM 862 C CA . ASN A 1 116 ? -3.266 -20.835 15.287 1.00 8.87 113 ASN A CA 1
ATOM 863 C C . ASN A 1 116 ? -3.279 -20.140 13.928 1.00 8.43 113 ASN A C 1
ATOM 864 O O . ASN A 1 116 ? -3.407 -18.926 13.863 1.00 10.34 113 ASN A O 1
ATOM 869 N N . LEU A 1 117 ? -3.143 -20.911 12.854 1.00 8.93 114 LEU A N 1
ATOM 870 C CA . LEU A 1 117 ? -3.279 -20.415 11.493 1.00 8.46 114 LEU A CA 1
ATOM 871 C C . LEU A 1 117 ? -4.662 -19.785 11.312 1.00 8.24 114 LEU A C 1
ATOM 872 O O . LEU A 1 117 ? -4.792 -18.671 10.791 1.00 9.88 114 LEU A O 1
ATOM 877 N N . LEU A 1 118 ? -5.697 -20.500 11.746 1.00 8.43 115 LEU A N 1
ATOM 878 C CA . LEU A 1 118 ? -7.058 -19.988 11.648 1.00 9.02 115 LEU A CA 1
ATOM 879 C C . LEU A 1 118 ? -7.185 -18.648 12.341 1.00 8.89 115 LEU A C 1
ATOM 880 O O . LEU A 1 118 ? -7.782 -17.730 11.804 1.00 9.52 115 LEU A O 1
ATOM 885 N N . ALA A 1 119 ? -6.626 -18.539 13.543 1.00 8.42 116 ALA A N 1
ATOM 886 C CA . ALA A 1 119 ? -6.750 -17.318 14.305 1.00 9.98 116 ALA A CA 1
ATOM 887 C C . ALA A 1 119 ? -6.169 -16.123 13.571 1.00 8.42 116 ALA A C 1
ATOM 888 O O . ALA A 1 119 ? -6.722 -15.024 13.628 1.00 9.62 116 ALA A O 1
ATOM 890 N N . VAL A 1 120 ? -5.028 -16.312 12.910 1.00 8.94 117 VAL A N 1
ATOM 891 C CA . VAL A 1 120 ? -4.397 -15.199 12.200 1.00 7.72 117 VAL A CA 1
ATOM 892 C C . VAL A 1 120 ? -5.302 -14.762 11.051 1.00 8.26 117 VAL A C 1
ATOM 893 O O . VAL A 1 120 ? -5.549 -13.565 10.851 1.00 10.81 117 VAL A O 1
ATOM 897 N N . HIS A 1 121 ? -5.862 -15.730 10.338 1.00 8.54 118 HIS A N 1
ATOM 898 C CA . HIS A 1 121 ? -6.782 -15.408 9.250 1.00 8.39 118 HIS A CA 1
ATOM 899 C C . HIS A 1 121 ? -8.073 -14.740 9.743 1.00 8.51 118 HIS A C 1
ATOM 900 O O . HIS A 1 121 ? -8.540 -13.786 9.125 1.00 11.83 118 HIS A O 1
ATOM 907 N N . VAL A 1 122 ? -8.633 -15.213 10.852 1.00 9.09 119 VAL A N 1
ATOM 908 C CA . VAL A 1 122 ? -9.800 -14.584 11.444 1.00 9.75 119 VAL A CA 1
ATOM 909 C C . VAL A 1 122 ? -9.507 -13.145 11.857 1.00 8.74 119 VAL A C 1
ATOM 910 O O . VAL A 1 122 ? -10.277 -12.239 11.540 1.00 10.26 119 VAL A O 1
ATOM 914 N N . CYS A 1 123 ? -8.380 -12.922 12.534 1.00 9.80 120 CYS A N 1
ATOM 915 C CA . CYS A 1 123 ? -8.082 -11.581 13.012 1.00 10.16 120 CYS A CA 1
ATOM 916 C C . CYS A 1 123 ? -7.774 -10.606 11.890 1.00 9.54 120 CYS A C 1
ATOM 917 O O . CYS A 1 123 ? -7.995 -9.405 12.044 1.00 11.23 120 CYS A O 1
ATOM 920 N N . SER A 1 124 ? -7.304 -11.114 10.752 1.00 10.34 121 SER A N 1
ATOM 921 C CA . SER A 1 124 ? -7.010 -10.263 9.606 1.00 10.08 121 SER A CA 1
ATOM 922 C C . SER A 1 124 ? -8.266 -9.806 8.848 1.00 11.18 121 SER A C 1
ATOM 923 O O . SER A 1 124 ? -8.178 -8.951 7.958 1.00 12.87 121 SER A O 1
ATOM 926 N N . ASP A 1 125 ? -9.426 -10.363 9.213 1.00 10.21 122 ASP A N 1
ATOM 927 C CA . ASP A 1 125 ? -10.693 -10.079 8.548 1.00 12.03 122 ASP A CA 1
ATOM 928 C C . ASP A 1 125 ? -11.558 -9.178 9.425 1.00 14.12 122 ASP A C 1
ATOM 929 O O . ASP A 1 125 ? -12.150 -9.623 10.413 1.00 16.11 122 ASP A O 1
ATOM 934 N N . VAL A 1 126 ? -11.636 -7.924 9.031 1.00 14.34 123 VAL A N 1
ATOM 935 C CA . VAL A 1 126 ? -12.299 -6.883 9.792 1.00 18.21 123 VAL A CA 1
ATOM 936 C C . VAL A 1 126 ? -13.792 -7.106 9.913 1.00 19.74 123 VAL A C 1
ATOM 937 O O . VAL A 1 126 ? -14.387 -6.582 10.785 1.00 21.57 123 VAL A O 1
ATOM 941 N N . LYS A 1 127 ? -14.355 -7.917 9.055 1.00 20.01 124 LYS A N 1
ATOM 942 C CA . LYS A 1 127 ? -15.760 -8.260 9.074 1.00 21.97 124 LYS A CA 1
ATOM 943 C C . LYS A 1 127 ? -16.159 -9.376 10.021 1.00 22.14 124 LYS A C 1
ATOM 944 O O . LYS A 1 127 ? -17.299 -9.630 10.201 1.00 24.22 124 LYS A O 1
ATOM 950 N N . MET A 1 128 ? -15.227 -10.089 10.564 1.00 21.69 125 MET A N 1
ATOM 951 C CA . MET A 1 128 ? -15.611 -11.116 11.474 1.00 21.76 125 MET A CA 1
ATOM 952 C C . MET A 1 128 ? -15.684 -10.406 12.775 1.00 25.82 125 MET A C 1
ATOM 953 O O . MET A 1 128 ? -14.907 -9.565 13.000 1.00 31.45 125 MET A O 1
ATOM 958 N N . SER A 1 129 ? -16.639 -10.715 13.602 1.00 26.95 126 SER A N 1
ATOM 959 C CA . SER A 1 129 ? -16.751 -10.033 14.854 1.00 31.29 126 SER A CA 1
ATOM 960 C C . SER A 1 129 ? -17.213 -10.978 15.908 1.00 28.41 126 SER A C 1
ATOM 961 O O . SER A 1 129 ? -18.330 -10.998 16.226 1.00 29.88 126 SER A O 1
ATOM 964 N N . LEU A 1 130 ? -16.349 -11.850 16.336 1.00 24.57 127 LEU A N 1
ATOM 965 C CA . LEU A 1 130 ? -16.711 -12.782 17.366 1.00 19.16 127 LEU A CA 1
ATOM 966 C C . LEU A 1 130 ? -17.174 -12.020 18.607 1.00 17.56 127 LEU A C 1
ATOM 967 O O . LEU A 1 130 ? -16.713 -10.979 18.893 1.00 20.94 127 LEU A O 1
ATOM 972 N N . ASN A 1 131 ? -18.035 -12.624 19.355 1.00 13.92 128 ASN A N 1
ATOM 973 C CA . ASN A 1 131 ? -18.398 -12.097 20.659 1.00 13.33 128 ASN A CA 1
ATOM 974 C C . ASN A 1 131 ? -17.456 -12.683 21.707 1.00 12.87 128 ASN A C 1
ATOM 975 O O . ASN A 1 131 ? -16.625 -13.540 21.393 1.00 12.36 128 ASN A O 1
ATOM 980 N N . LYS A 1 132 ? -17.610 -12.241 22.932 1.00 11.42 129 LYS A N 1
ATOM 981 C CA . LYS A 1 132 ? -16.646 -12.594 23.925 1.00 10.66 129 LYS A CA 1
ATOM 982 C C . LYS A 1 132 ? -16.631 -14.101 24.209 1.00 11.25 129 LYS A C 1
ATOM 983 O O . LYS A 1 132 ? -15.666 -14.687 24.388 1.00 12.40 129 LYS A O 1
ATOM 989 N N . ARG A 1 133 ? -17.793 -14.653 24.287 1.00 11.19 130 ARG A N 1
ATOM 990 C CA . ARG A 1 133 ? -17.904 -16.085 24.527 1.00 12.09 130 ARG A CA 1
ATOM 991 C C . ARG A 1 133 ? -17.189 -16.892 23.438 1.00 11.73 130 ARG A C 1
ATOM 992 O O . ARG A 1 133 ? -16.554 -17.898 23.730 1.00 12.36 130 ARG A O 1
ATOM 1000 N N . GLN A 1 134 ? -17.276 -16.428 22.194 1.00 10.35 131 GLN A N 1
ATOM 1001 C CA . GLN A 1 134 ? -16.653 -17.145 21.083 1.00 10.38 131 GLN A CA 1
ATOM 1002 C C . GLN A 1 134 ? -15.133 -17.025 21.123 1.00 9.87 131 GLN A C 1
ATOM 1003 O O . GLN A 1 134 ? -14.424 -17.986 20.830 1.00 11.30 131 GLN A O 1
ATOM 1009 N N . VAL A 1 135 ? -14.629 -15.862 21.528 1.00 9.72 132 VAL A N 1
ATOM 1010 C CA . VAL A 1 135 ? -13.194 -15.713 21.761 1.00 9.61 132 VAL A CA 1
ATOM 1011 C C . VAL A 1 135 ? -12.743 -16.584 22.936 1.00 10.71 132 VAL A C 1
ATOM 1012 O O . VAL A 1 135 ? -11.723 -17.269 22.847 1.00 12.17 132 VAL A O 1
ATOM 1016 N N . ILE A 1 136 ? -13.512 -16.590 24.022 1.00 12.46 133 ILE A N 1
ATOM 1017 C CA . ILE A 1 136 ? -13.215 -17.463 25.154 1.00 14.51 133 ILE A CA 1
ATOM 1018 C C . ILE A 1 136 ? -13.212 -18.936 24.732 1.00 14.54 133 ILE A C 1
ATOM 1019 O O . ILE A 1 136 ? -12.307 -19.685 25.111 1.00 14.78 133 ILE A O 1
ATOM 1024 N N . ASP A 1 137 ? -14.196 -19.333 23.923 1.00 14.96 134 ASP A N 1
ATOM 1025 C CA . ASP A 1 137 ? -14.243 -20.688 23.360 1.00 16.72 134 ASP A CA 1
ATOM 1026 C C . ASP A 1 137 ? -12.944 -21.018 22.644 1.00 15.01 134 ASP A C 1
ATOM 1027 O O . ASP A 1 137 ? -12.374 -22.105 22.813 1.00 17.33 134 ASP A O 1
ATOM 1032 N N . PHE A 1 138 ? -12.485 -20.078 21.826 1.00 13.08 135 PHE A N 1
ATOM 1033 C CA . PHE A 1 138 ? -11.281 -20.298 21.050 1.00 13.69 135 PHE A CA 1
ATOM 1034 C C . PHE A 1 138 ? -10.071 -20.474 21.956 1.00 16.14 135 PHE A C 1
ATOM 1035 O O . PHE A 1 138 ? -9.344 -21.464 21.841 1.00 17.88 135 PHE A O 1
ATOM 1043 N N . ILE A 1 139 ? -9.854 -19.530 22.867 1.00 14.52 136 ILE A N 1
ATOM 1044 C CA . ILE A 1 139 ? -8.614 -19.559 23.630 1.00 18.73 136 ILE A CA 1
ATOM 1045 C C . ILE A 1 139 ? -8.654 -20.637 24.726 1.00 22.52 136 ILE A C 1
ATOM 1046 O O . ILE A 1 139 ? -7.621 -21.221 25.043 1.00 23.88 136 ILE A O 1
ATOM 1051 N N . SER A 1 140 ? -9.797 -20.978 25.272 1.00 25.97 137 SER A N 1
ATOM 1052 C CA . SER A 1 140 ? -9.827 -22.027 26.243 1.00 34.38 137 SER A CA 1
ATOM 1053 C C . SER A 1 140 ? -9.873 -23.409 25.593 1.00 43.11 137 SER A C 1
ATOM 1054 O O . SER A 1 140 ? -9.642 -24.396 26.234 1.00 45.24 137 SER A O 1
ATOM 1057 N N . GLY A 1 141 ? -10.137 -23.446 24.308 1.00 48.13 138 GLY A N 1
ATOM 1058 C CA . GLY A 1 141 ? -10.020 -24.648 23.497 1.00 52.48 138 GLY A CA 1
ATOM 1059 C C . GLY A 1 141 ? -8.582 -25.049 23.258 1.00 55.66 138 GLY A C 1
ATOM 1060 O O . GLY A 1 141 ? -8.319 -26.185 23.016 1.00 57.23 138 GLY A O 1
ATOM 1061 N N . GLU A 1 142 ? -7.683 -24.095 23.374 1.00 55.37 139 GLU A N 1
ATOM 1062 C CA . GLU A 1 142 ? -6.252 -24.369 23.342 1.00 55.08 139 GLU A CA 1
ATOM 1063 C C . GLU A 1 142 ? -5.746 -24.723 24.735 1.00 55.56 139 GLU A C 1
ATOM 1064 O O . GLU A 1 142 ? -4.852 -25.552 24.886 1.00 56.27 139 GLU A O 1
ATOM 1070 N N . ASN B 1 7 ? -18.518 10.472 -6.874 1.00 67.79 4 ASN B N 1
ATOM 1071 C CA . ASN B 1 7 ? -18.250 11.890 -6.887 1.00 59.82 4 ASN B CA 1
ATOM 1072 C C . ASN B 1 7 ? -16.852 12.206 -6.426 1.00 60.29 4 ASN B C 1
ATOM 1073 O O . ASN B 1 7 ? -16.393 13.282 -6.650 1.00 62.80 4 ASN B O 1
ATOM 1078 N N . LEU B 1 8 ? -16.220 11.238 -5.794 1.00 56.11 5 LEU B N 1
ATOM 1079 C CA . LEU B 1 8 ? -14.877 11.305 -5.241 1.00 52.27 5 LEU B CA 1
ATOM 1080 C C . LEU B 1 8 ? -13.804 11.047 -6.286 1.00 45.37 5 LEU B C 1
ATOM 1081 O O . LEU B 1 8 ? -13.704 9.965 -6.809 1.00 43.71 5 LEU B O 1
ATOM 1086 N N . PRO B 1 9 ? -12.990 12.117 -6.559 1.00 40.97 6 PRO B N 1
ATOM 1087 C CA . PRO B 1 9 ? -11.966 11.830 -7.577 1.00 38.16 6 PRO B CA 1
ATOM 1088 C C . PRO B 1 9 ? -10.972 10.739 -7.228 1.00 37.73 6 PRO B C 1
ATOM 1089 O O . PRO B 1 9 ? -10.624 10.547 -6.105 1.00 39.36 6 PRO B O 1
ATOM 1093 N N . VAL B 1 10 ? -10.532 10.036 -8.237 1.00 32.00 7 VAL B N 1
ATOM 1094 C CA . VAL B 1 10 ? -9.484 9.099 -7.997 1.00 32.35 7 VAL B CA 1
ATOM 1095 C C . VAL B 1 10 ? -8.135 9.908 -8.087 1.00 30.69 7 VAL B C 1
ATOM 1096 O O . VAL B 1 10 ? -7.893 10.546 -9.074 1.00 31.75 7 VAL B O 1
ATOM 1100 N N . ARG B 1 11 ? -7.316 9.949 -7.039 1.00 30.04 8 ARG B N 1
ATOM 1101 C CA . ARG B 1 11 ? -5.971 10.507 -7.130 1.00 28.15 8 ARG B CA 1
ATOM 1102 C C . ARG B 1 11 ? -5.186 9.744 -8.148 1.00 26.78 8 ARG B C 1
ATOM 1103 O O . ARG B 1 11 ? -5.507 8.681 -8.467 1.00 25.47 8 ARG B O 1
ATOM 1111 N N . SER B 1 12 ? -4.146 10.329 -8.686 1.00 21.52 9 SER B N 1
ATOM 1112 C CA . SER B 1 12 ? -3.260 9.631 -9.596 1.00 18.30 9 SER B CA 1
ATOM 1113 C C . SER B 1 12 ? -2.275 8.780 -8.797 1.00 15.66 9 SER B C 1
ATOM 1114 O O . SER B 1 12 ? -2.056 9.021 -7.611 1.00 15.50 9 SER B O 1
ATOM 1117 N N . PHE B 1 13 ? -1.682 7.796 -9.439 1.00 12.72 10 PHE B N 1
ATOM 1118 C CA . PHE B 1 13 ? -0.681 6.998 -8.795 1.00 12.67 10 PHE B CA 1
ATOM 1119 C C . PHE B 1 13 ? 0.506 7.872 -8.413 1.00 14.19 10 PHE B C 1
ATOM 1120 O O . PHE B 1 13 ? 1.055 7.683 -7.419 1.00 14.50 10 PHE B O 1
ATOM 1128 N N . SER B 1 14 ? 0.861 8.842 -9.231 1.00 13.42 11 SER B N 1
ATOM 1129 C CA . SER B 1 14 ? 2.026 9.681 -8.935 1.00 14.52 11 SER B CA 1
ATOM 1130 C C . SER B 1 14 ? 1.772 10.601 -7.744 1.00 14.95 11 SER B C 1
ATOM 1131 O O . SER B 1 14 ? 2.711 11.130 -7.148 1.00 16.99 11 SER B O 1
ATOM 1134 N N . GLU B 1 15 ? 0.509 10.771 -7.381 1.00 16.39 12 GLU B N 1
ATOM 1135 C CA . GLU B 1 15 ? 0.166 11.578 -6.220 1.00 18.49 12 GLU B CA 1
ATOM 1136 C C . GLU B 1 15 ? 0.252 10.798 -4.914 1.00 18.52 12 GLU B C 1
ATOM 1137 O O . GLU B 1 15 ? 0.340 11.403 -3.845 1.00 22.44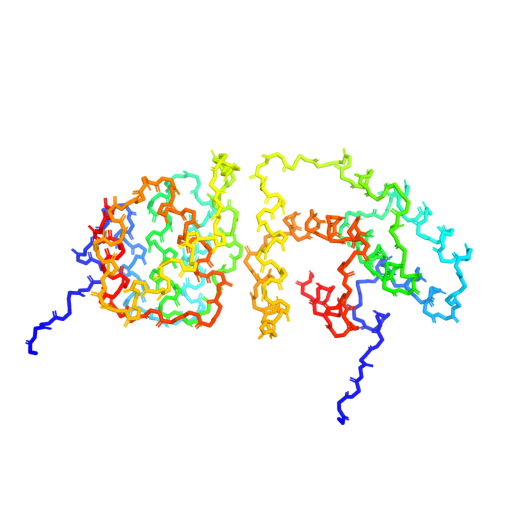 12 GLU B O 1
ATOM 1143 N N . VAL B 1 16 ? 0.241 9.467 -4.982 1.00 16.88 13 VAL B N 1
ATOM 1144 C CA . VAL B 1 16 ? 0.221 8.673 -3.756 1.00 16.92 13 VAL B CA 1
ATOM 1145 C C . VAL B 1 16 ? 1.469 7.797 -3.552 1.00 18.49 13 VAL B C 1
ATOM 1146 O O . VAL B 1 16 ? 1.702 7.294 -2.452 1.00 20.53 13 VAL B O 1
ATOM 1150 N N . CYS B 1 17 ? 2.282 7.622 -4.591 1.00 16.08 14 CYS B N 1
ATOM 1151 C CA . CYS B 1 17 ? 3.453 6.747 -4.474 1.00 17.09 14 CYS B CA 1
ATOM 1152 C C . CYS B 1 17 ? 4.601 7.414 -3.703 1.00 17.21 14 CYS B C 1
ATOM 1153 O O . CYS B 1 17 ? 4.592 8.625 -3.469 1.00 19.07 14 CYS B O 1
ATOM 1156 N N . CYS B 1 18 ? 5.584 6.613 -3.304 1.00 17.67 15 CYS B N 1
ATOM 1157 C CA . CYS B 1 18 ? 6.781 7.153 -2.663 1.00 18.91 15 CYS B CA 1
ATOM 1158 C C . CYS B 1 18 ? 7.586 7.976 -3.663 1.00 17.46 15 CYS B C 1
ATOM 1159 O O . CYS B 1 18 ? 7.428 7.838 -4.880 1.00 17.59 15 CYS B O 1
ATOM 1162 N N . ALA B 1 19 ? 8.449 8.846 -3.145 1.00 19.44 16 ALA B N 1
ATOM 1163 C CA . ALA B 1 19 ? 9.163 9.804 -3.976 1.00 19.60 16 ALA B CA 1
ATOM 1164 C C . ALA B 1 19 ? 10.065 9.110 -4.982 1.00 18.83 16 ALA B C 1
ATOM 1165 O O . ALA B 1 19 ? 10.196 9.550 -6.122 1.00 21.36 16 ALA B O 1
ATOM 1167 N N . GLU B 1 20 ? 10.688 8.020 -4.546 1.00 18.94 17 GLU B N 1
ATOM 1168 C CA . GLU B 1 20 ? 11.645 7.303 -5.371 1.00 17.60 17 GLU B CA 1
ATOM 1169 C C . GLU B 1 20 ? 10.998 6.617 -6.573 1.00 16.95 17 GLU B C 1
ATOM 1170 O O . GLU B 1 20 ? 11.661 6.393 -7.588 1.00 18.51 17 GLU B O 1
ATOM 1176 N N . ALA B 1 21 ? 9.706 6.302 -6.464 1.00 15.03 18 ALA B N 1
ATOM 1177 C CA . ALA B 1 21 ? 8.976 5.642 -7.542 1.00 14.43 18 ALA B CA 1
ATOM 1178 C C . ALA B 1 21 ? 8.295 6.639 -8.471 1.00 13.88 18 ALA B C 1
ATOM 1179 O O . ALA B 1 21 ? 7.784 6.252 -9.527 1.00 15.64 18 ALA B O 1
ATOM 1181 N N . ARG B 1 22 ? 8.282 7.895 -8.054 1.00 13.12 19 ARG B N 1
ATOM 1182 C CA . ARG B 1 22 ? 7.461 8.898 -8.705 1.00 14.10 19 ARG B CA 1
ATOM 1183 C C . ARG B 1 22 ? 7.825 9.209 -10.140 1.00 11.57 19 ARG B C 1
ATOM 1184 O O . ARG B 1 22 ? 6.976 9.266 -10.941 1.00 12.11 19 ARG B O 1
ATOM 1192 N N . ALA B 1 23 ? 9.097 9.343 -10.452 1.00 13.64 20 ALA B N 1
ATOM 1193 C CA . ALA B 1 23 ? 9.469 9.636 -11.810 1.00 13.79 20 ALA B CA 1
ATOM 1194 C C . ALA B 1 23 ? 9.055 8.565 -12.833 1.00 14.18 20 ALA B C 1
ATOM 1195 O O . ALA B 1 23 ? 8.543 8.858 -13.831 1.00 15.50 20 ALA B O 1
ATOM 1197 N N . ALA B 1 24 ? 9.252 7.305 -12.527 1.00 12.35 21 ALA B N 1
ATOM 1198 C CA . ALA B 1 24 ? 8.830 6.165 -13.337 1.00 12.54 21 ALA B CA 1
ATOM 1199 C C . ALA B 1 24 ? 7.306 6.118 -13.499 1.00 11.05 21 ALA B C 1
ATOM 1200 O O . ALA B 1 24 ? 6.786 5.855 -14.590 1.00 13.56 21 ALA B O 1
ATOM 1202 N N . ILE B 1 25 ? 6.605 6.349 -12.401 1.00 10.06 22 ILE B N 1
ATOM 1203 C CA . ILE B 1 25 ? 5.158 6.266 -12.393 1.00 9.80 22 ILE B CA 1
ATOM 1204 C C . ILE B 1 25 ? 4.546 7.416 -13.201 1.00 11.48 22 ILE B C 1
ATOM 1205 O O . ILE B 1 25 ? 3.607 7.200 -13.968 1.00 12.19 22 ILE B O 1
ATOM 1210 N N . ILE B 1 26 ? 5.101 8.618 -13.065 1.00 11.59 23 ILE B N 1
ATOM 1211 C CA . ILE B 1 26 ? 4.683 9.734 -13.908 1.00 11.38 23 ILE B CA 1
ATOM 1212 C C . ILE B 1 26 ? 4.842 9.374 -15.386 1.00 11.98 23 ILE B C 1
ATOM 1213 O O . ILE B 1 26 ? 3.942 9.591 -16.198 1.00 14.19 23 ILE B O 1
ATOM 1218 N N . GLN B 1 27 ? 6.010 8.876 -15.715 1.00 12.30 24 GLN B N 1
ATOM 1219 C CA . GLN B 1 27 ? 6.279 8.508 -17.073 1.00 12.60 24 GLN B CA 1
ATOM 1220 C C . GLN B 1 27 ? 5.290 7.471 -17.641 1.00 11.80 24 GLN B C 1
ATOM 1221 O O . GLN B 1 27 ? 4.871 7.626 -18.741 1.00 14.29 24 GLN B O 1
ATOM 1227 N N . MET B 1 28 ? 4.938 6.425 -16.887 1.00 12.30 25 MET B N 1
ATOM 1228 C CA . MET B 1 28 ? 3.957 5.432 -17.330 1.00 12.24 25 MET B CA 1
ATOM 1229 C C . MET B 1 28 ? 2.530 5.984 -17.405 1.00 11.92 25 MET B C 1
ATOM 1230 O O . MET B 1 28 ? 1.796 5.680 -18.345 1.00 14.38 25 MET B O 1
ATOM 1235 N N . GLU B 1 29 ? 2.193 6.845 -16.475 1.00 12.52 26 GLU B N 1
ATOM 1236 C CA . GLU B 1 29 ? 0.866 7.404 -16.481 1.00 11.80 26 GLU B CA 1
ATOM 1237 C C . GLU B 1 29 ? 0.683 8.366 -17.636 1.00 13.04 26 GLU B C 1
ATOM 1238 O O . GLU B 1 29 ? -0.362 8.488 -18.170 1.00 14.67 26 GLU B O 1
ATOM 1244 N N . ASN B 1 30 ? 1.763 9.082 -17.964 1.00 14.73 27 ASN B N 1
ATOM 1245 C CA . ASN B 1 30 ? 1.728 10.097 -19.006 1.00 13.47 27 ASN B CA 1
ATOM 1246 C C . ASN B 1 30 ? 1.730 9.478 -20.401 1.00 14.76 27 ASN B C 1
ATOM 1247 O O . ASN B 1 30 ? 1.088 9.985 -21.256 1.00 14.59 27 ASN B O 1
ATOM 1252 N N . ASN B 1 31 ? 2.414 8.380 -20.587 1.00 16.82 28 ASN B N 1
ATOM 1253 C CA . ASN B 1 31 ? 2.492 7.715 -21.847 1.00 19.29 28 ASN B CA 1
ATOM 1254 C C . ASN B 1 31 ? 2.258 6.203 -21.691 1.00 16.28 28 ASN B C 1
ATOM 1255 O O . ASN B 1 31 ? 3.174 5.486 -21.669 1.00 19.24 28 ASN B O 1
ATOM 1260 N N . PRO B 1 32 ? 1.023 5.745 -21.598 1.00 18.62 29 PRO B N 1
ATOM 1261 C CA . PRO B 1 32 ? 0.709 4.334 -21.337 1.00 21.21 29 PRO B CA 1
ATOM 1262 C C . PRO B 1 32 ? 0.893 3.406 -22.541 1.00 25.50 29 PRO B C 1
ATOM 1263 O O . PRO B 1 32 ? 0.126 2.451 -22.687 1.00 29.89 29 PRO B O 1
ATOM 1267 N N . ASP B 1 33 ? 1.898 3.672 -23.371 1.00 27.32 30 ASP B N 1
ATOM 1268 C CA . ASP B 1 33 ? 2.263 2.779 -24.465 1.00 29.06 30 ASP B CA 1
ATOM 1269 C C . ASP B 1 33 ? 2.928 1.524 -23.899 1.00 26.21 30 ASP B C 1
ATOM 1270 O O . ASP B 1 33 ? 3.768 1.623 -23.008 1.00 24.40 30 ASP B O 1
ATOM 1275 N N . GLU B 1 34 ? 2.555 0.353 -24.410 1.00 25.29 31 GLU B N 1
ATOM 1276 C CA . GLU B 1 34 ? 3.075 -0.908 -23.879 1.00 24.17 31 GLU B CA 1
ATOM 1277 C C . GLU B 1 34 ? 4.595 -0.991 -23.961 1.00 23.29 31 GLU B C 1
ATOM 1278 O O . GLU B 1 34 ? 5.245 -1.435 -23.016 1.00 22.33 31 GLU B O 1
ATOM 1284 N N . THR B 1 35 ? 5.165 -0.580 -25.066 1.00 22.84 32 THR B N 1
ATOM 1285 C CA . THR B 1 35 ? 6.596 -0.656 -25.252 1.00 21.67 32 THR B CA 1
ATOM 1286 C C . THR B 1 35 ? 7.339 0.270 -24.295 1.00 20.45 32 THR B C 1
ATOM 1287 O O . THR B 1 35 ? 8.298 -0.119 -23.684 1.00 18.87 32 THR B O 1
ATOM 1291 N N . VAL B 1 36 ? 6.866 1.492 -24.187 1.00 19.89 33 VAL B N 1
ATOM 1292 C CA . VAL B 1 36 ? 7.461 2.466 -23.279 1.00 19.56 33 VAL B CA 1
ATOM 1293 C C . VAL B 1 36 ? 7.362 2.013 -21.817 1.00 16.41 33 VAL B C 1
ATOM 1294 O O . VAL B 1 36 ? 8.342 2.076 -21.065 1.00 14.67 33 VAL B O 1
ATOM 1298 N N . CYS B 1 37 ? 6.184 1.538 -21.433 1.00 15.70 34 CYS B N 1
ATOM 1299 C CA . CYS B 1 37 ? 5.967 1.100 -20.065 1.00 16.79 34 CYS B CA 1
ATOM 1300 C C . CYS B 1 37 ? 6.796 -0.136 -19.749 1.00 13.89 34 CYS B C 1
ATOM 1301 O O . CYS B 1 37 ? 7.312 -0.263 -18.638 1.00 14.43 34 CYS B O 1
ATOM 1304 N N . ASN B 1 38 ? 6.938 -1.040 -20.717 1.00 13.72 35 ASN B N 1
ATOM 1305 C CA . ASN B 1 38 ? 7.772 -2.210 -20.496 1.00 14.22 35 ASN B CA 1
ATOM 1306 C C . ASN B 1 38 ? 9.231 -1.813 -20.259 1.00 13.07 35 ASN B C 1
ATOM 1307 O O . ASN B 1 38 ? 9.895 -2.394 -19.417 1.00 13.22 35 ASN B O 1
ATOM 1312 N N . ARG B 1 39 ? 9.731 -0.816 -20.987 1.00 13.49 36 ARG B N 1
ATOM 1313 C CA . ARG B 1 39 ? 11.114 -0.369 -20.788 1.00 13.20 36 ARG B CA 1
ATOM 1314 C C . ARG B 1 39 ? 11.307 0.234 -19.397 1.00 12.32 36 ARG B C 1
ATOM 1315 O O . ARG B 1 39 ? 12.303 -0.026 -18.720 1.00 12.50 36 ARG B O 1
ATOM 1323 N N . ILE B 1 40 ? 10.351 1.069 -18.990 1.00 12.83 37 ILE B N 1
ATOM 1324 C CA . ILE B 1 40 ? 10.405 1.718 -17.688 1.00 11.97 37 ILE B CA 1
ATOM 1325 C C . ILE B 1 40 ? 10.387 0.665 -16.580 1.00 10.37 37 ILE B C 1
ATOM 1326 O O . ILE B 1 40 ? 11.171 0.733 -15.627 1.00 12.21 37 ILE B O 1
ATOM 1331 N N . TRP B 1 41 ? 9.503 -0.323 -16.723 1.00 10.70 38 TRP B N 1
ATOM 1332 C CA . TRP B 1 41 ? 9.446 -1.403 -15.758 1.00 10.20 38 TRP B CA 1
ATOM 1333 C C . TRP B 1 41 ? 10.781 -2.161 -15.712 1.00 10.56 38 TRP B C 1
ATOM 1334 O O . TRP B 1 41 ? 11.322 -2.380 -14.629 1.00 11.21 38 TRP B O 1
ATOM 1345 N N . LYS B 1 42 ? 11.325 -2.526 -16.857 1.00 9.93 39 LYS B N 1
ATOM 1346 C CA . LYS B 1 42 ? 12.543 -3.305 -16.908 1.00 10.31 39 LYS B CA 1
ATOM 1347 C C . LYS B 1 42 ? 13.780 -2.612 -16.319 1.00 11.58 39 LYS B C 1
ATOM 1348 O O . LYS B 1 42 ? 14.574 -3.199 -15.708 1.00 12.80 39 LYS B O 1
ATOM 1354 N N . ILE B 1 43 ? 13.870 -1.317 -16.548 1.00 11.97 40 ILE B N 1
ATOM 1355 C CA . ILE B 1 43 ? 14.881 -0.520 -15.892 1.00 14.70 40 ILE B CA 1
ATOM 1356 C C . ILE B 1 43 ? 14.767 -0.561 -14.375 1.00 13.36 40 ILE B C 1
ATOM 1357 O O . ILE B 1 43 ? 15.743 -0.863 -13.774 1.00 14.75 40 ILE B O 1
ATOM 1362 N N . HIS B 1 44 ? 13.584 -0.333 -13.791 1.00 13.67 41 HIS B N 1
ATOM 1363 C CA . HIS B 1 44 ? 13.467 -0.279 -12.346 1.00 15.35 41 HIS B CA 1
ATOM 1364 C C . HIS B 1 44 ? 13.541 -1.684 -11.725 1.00 15.23 41 HIS B C 1
ATOM 1365 O O . HIS B 1 44 ? 14.050 -1.855 -10.611 1.00 18.60 41 HIS B O 1
ATOM 1372 N N . ARG B 1 45 ? 13.085 -2.688 -12.467 1.00 13.23 42 ARG B N 1
ATOM 1373 C CA . ARG B 1 45 ? 13.246 -4.075 -12.071 1.00 14.31 42 ARG B CA 1
ATOM 1374 C C . ARG B 1 45 ? 14.719 -4.417 -11.793 1.00 17.17 42 ARG B C 1
ATOM 1375 O O . ARG B 1 45 ? 15.034 -5.014 -10.769 1.00 19.99 42 ARG B O 1
ATOM 1383 N N . ASP B 1 46 ? 15.609 -3.959 -12.661 1.00 17.89 43 ASP B N 1
ATOM 1384 C CA . ASP B 1 46 ? 17.014 -4.355 -12.689 1.00 22.04 43 ASP B CA 1
ATOM 1385 C C 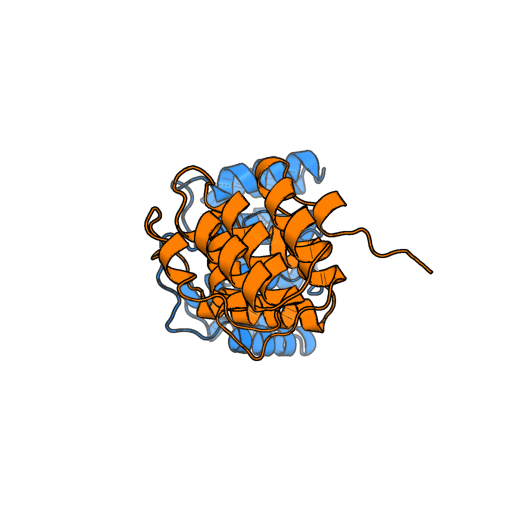. ASP B 1 46 ? 17.894 -3.475 -11.77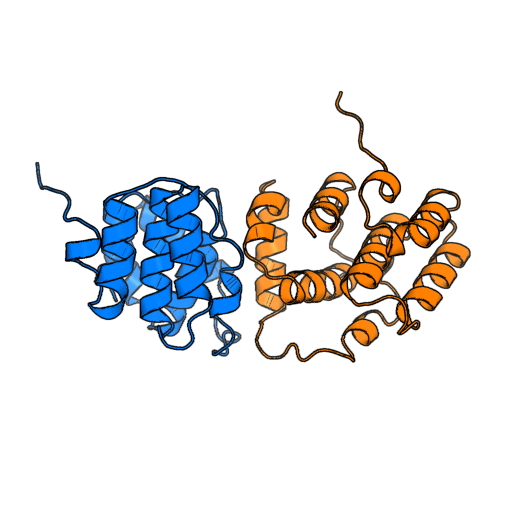1 1.00 26.25 43 ASP B C 1
ATOM 1386 O O . ASP B 1 46 ? 18.929 -3.911 -11.332 1.00 28.93 43 ASP B O 1
ATOM 1391 N N . LEU B 1 47 ? 17.521 -2.230 -11.571 1.00 26.79 44 LEU B N 1
ATOM 1392 C CA . LEU B 1 47 ? 18.205 -1.311 -10.657 1.00 29.94 44 LEU B CA 1
ATOM 1393 C C . LEU B 1 47 ? 18.246 -1.776 -9.273 1.00 29.20 44 LEU B C 1
ATOM 1394 O O . LEU B 1 47 ? 17.310 -1.678 -8.631 1.00 30.47 44 LEU B O 1
ATOM 1399 N N . GLN B 1 48 ? 19.405 -2.127 -8.764 1.00 32.12 45 GLN B N 1
ATOM 1400 C CA . GLN B 1 48 ? 19.635 -2.308 -7.342 1.00 35.07 45 GLN B CA 1
ATOM 1401 C C . GLN B 1 48 ? 19.439 -0.983 -6.577 1.00 39.91 45 GLN B C 1
ATOM 1402 O O . GLN B 1 48 ? 19.048 -0.985 -5.438 1.00 42.09 45 GLN B O 1
ATOM 1408 N N . SER B 1 49 ? 19.630 0.133 -7.267 1.00 40.27 46 SER B N 1
ATOM 1409 C CA . SER B 1 49 ? 19.357 1.446 -6.695 1.00 41.59 46 SER B CA 1
ATOM 1410 C C . SER B 1 49 ? 17.894 1.844 -6.365 1.00 40.37 46 SER B C 1
ATOM 1411 O O . SER B 1 49 ? 17.691 2.728 -5.598 1.00 41.36 46 SER B O 1
ATOM 1414 N N . SER B 1 50 ? 16.899 1.190 -6.938 1.00 36.86 47 SER B N 1
ATOM 1415 C CA . SER B 1 50 ? 15.544 1.276 -6.402 1.00 33.68 47 SER B CA 1
ATOM 1416 C C . SER B 1 50 ? 15.307 0.046 -5.518 1.00 31.40 47 SER B C 1
ATOM 1417 O O . SER B 1 50 ? 15.375 -1.027 -6.066 1.00 33.29 47 SER B O 1
ATOM 1420 N N . ASP B 1 51 ? 15.068 0.194 -4.195 1.00 31.78 48 ASP B N 1
ATOM 1421 C CA . ASP B 1 51 ? 14.876 -0.938 -3.299 1.00 31.80 48 ASP B CA 1
ATOM 1422 C C . ASP B 1 51 ? 13.545 -1.643 -3.514 1.00 25.25 48 ASP B C 1
ATOM 1423 O O . ASP B 1 51 ? 12.863 -1.345 -4.429 1.00 24.31 48 ASP B O 1
ATOM 1428 N N . LEU B 1 52 ? 13.226 -2.641 -2.711 1.00 22.98 49 LEU B N 1
ATOM 1429 C CA . LEU B 1 52 ? 12.082 -3.472 -2.998 1.00 16.77 49 LEU B CA 1
ATOM 1430 C C . LEU B 1 52 ? 10.731 -2.759 -2.998 1.00 15.67 49 LEU B C 1
ATOM 1431 O O . LEU B 1 52 ? 9.995 -2.882 -3.894 1.00 14.09 49 LEU B O 1
ATOM 1436 N N . THR B 1 53 ? 10.436 -2.031 -1.960 1.00 16.57 50 THR B N 1
ATOM 1437 C CA . THR B 1 53 ? 9.167 -1.308 -1.888 1.00 16.56 50 THR B CA 1
ATOM 1438 C C . THR B 1 53 ? 8.988 -0.339 -3.059 1.00 14.17 50 THR B C 1
ATOM 1439 O O . THR B 1 53 ? 7.919 -0.270 -3.671 1.00 14.70 50 THR B O 1
ATOM 1443 N N . THR B 1 54 ? 10.038 0.393 -3.391 1.00 13.65 51 THR B N 1
ATOM 1444 C CA . THR B 1 54 ? 9.990 1.321 -4.516 1.00 12.98 51 THR B CA 1
ATOM 1445 C C . THR B 1 54 ? 9.709 0.564 -5.815 1.00 12.46 51 THR B C 1
ATOM 1446 O O . THR B 1 54 ? 8.826 0.924 -6.592 1.00 12.83 51 THR B O 1
ATOM 1450 N N . THR B 1 55 ? 10.452 -0.488 -6.069 1.00 12.16 52 THR B N 1
ATOM 1451 C CA . THR B 1 55 ? 10.285 -1.303 -7.259 1.00 12.06 52 THR B CA 1
ATOM 1452 C C . THR B 1 55 ? 8.885 -1.928 -7.317 1.00 11.72 52 THR B C 1
ATOM 1453 O O . THR B 1 55 ? 8.348 -2.008 -8.340 1.00 12.16 52 THR B O 1
ATOM 1457 N N . VAL B 1 56 ? 8.369 -2.356 -6.174 1.00 10.39 53 VAL B N 1
ATOM 1458 C CA . VAL B 1 56 ? 7.024 -2.927 -6.132 1.00 9.94 53 VAL B CA 1
ATOM 1459 C C . VAL B 1 56 ? 5.969 -1.903 -6.532 1.00 10.37 53 VAL B C 1
ATOM 1460 O O . VAL B 1 56 ? 5.031 -2.249 -7.245 1.00 11.47 53 VAL B O 1
ATOM 1464 N N . GLN B 1 57 ? 6.112 -0.647 -6.122 1.00 11.06 54 GLN B N 1
ATOM 1465 C CA . GLN B 1 57 ? 5.121 0.354 -6.519 1.00 12.08 54 GLN B CA 1
ATOM 1466 C C . GLN B 1 57 ? 5.171 0.572 -8.033 1.00 10.97 54 GLN B C 1
ATOM 1467 O O . GLN B 1 57 ? 4.126 0.630 -8.684 1.00 10.80 54 GLN B O 1
ATOM 1473 N N . VAL B 1 58 ? 6.373 0.654 -8.597 1.00 11.17 55 VAL B N 1
ATOM 1474 C CA . VAL B 1 58 ? 6.515 0.774 -10.048 1.00 10.69 55 VAL B CA 1
ATOM 1475 C C . VAL B 1 58 ? 5.862 -0.439 -10.731 1.00 10.25 55 VAL B C 1
ATOM 1476 O O . VAL B 1 58 ? 5.098 -0.302 -11.696 1.00 10.95 55 VAL B O 1
ATOM 1480 N N . MET B 1 59 ? 6.155 -1.629 -10.217 1.00 10.17 56 MET B N 1
ATOM 1481 C CA . MET B 1 59 ? 5.584 -2.869 -10.725 1.00 9.97 56 MET B CA 1
ATOM 1482 C C . MET B 1 59 ? 4.052 -2.892 -10.697 1.00 9.39 56 MET B C 1
ATOM 1483 O O . MET B 1 59 ? 3.423 -3.286 -11.683 1.00 10.01 56 MET B O 1
ATOM 1488 N N . MET B 1 60 ? 3.463 -2.496 -9.573 1.00 10.15 57 MET B N 1
ATOM 1489 C CA . MET B 1 60 ? 2.001 -2.451 -9.460 1.00 8.72 57 MET B CA 1
ATOM 1490 C C . MET B 1 60 ? 1.367 -1.498 -10.485 1.00 9.24 57 MET B C 1
ATOM 1491 O O . MET B 1 60 ? 0.360 -1.836 -11.128 1.00 10.64 57 MET B O 1
ATOM 1496 N N . VAL B 1 61 ? 1.964 -0.324 -10.669 1.00 9.99 58 VAL B N 1
ATOM 1497 C CA . VAL B 1 61 ? 1.424 0.621 -11.633 1.00 10.97 58 VAL B CA 1
ATOM 1498 C C . VAL B 1 61 ? 1.627 0.088 -13.056 1.00 11.19 58 VAL B C 1
ATOM 1499 O O . VAL B 1 61 ? 0.709 0.156 -13.879 1.00 10.43 58 VAL B O 1
ATOM 1503 N N . TYR B 1 62 ? 2.793 -0.494 -13.350 1.00 11.57 59 TYR B N 1
ATOM 1504 C CA . TYR B 1 62 ? 2.998 -1.109 -14.666 1.00 10.78 59 TYR B CA 1
ATOM 1505 C C . TYR B 1 62 ? 1.926 -2.157 -14.949 1.00 10.22 59 TYR B C 1
ATOM 1506 O O . TYR B 1 62 ? 1.356 -2.225 -16.044 1.00 10.92 59 TYR B O 1
ATOM 1515 N N . ARG B 1 63 ? 1.681 -3.012 -13.960 1.00 10.49 60 ARG B N 1
ATOM 1516 C CA . ARG B 1 63 ? 0.737 -4.102 -14.137 1.00 9.99 60 ARG B CA 1
ATOM 1517 C C . ARG B 1 63 ? -0.648 -3.565 -14.452 1.00 10.01 60 ARG B C 1
ATOM 1518 O O . ARG B 1 63 ? -1.334 -4.075 -15.346 1.00 11.68 60 ARG B O 1
ATOM 1526 N N . PHE B 1 64 ? -1.036 -2.514 -13.742 1.00 9.21 61 PHE B N 1
ATOM 1527 C CA . PHE B 1 64 ? -2.353 -1.913 -1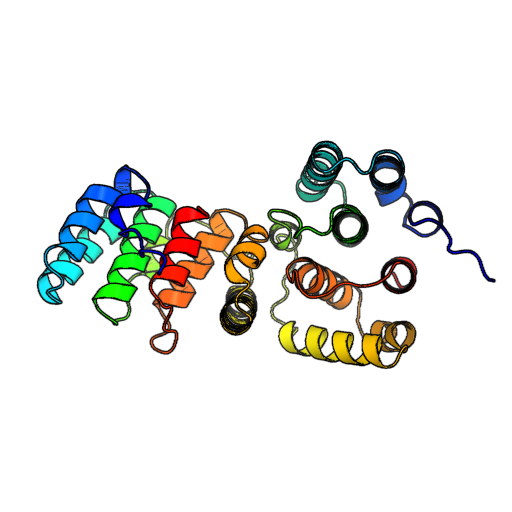3.920 1.00 10.02 61 PHE B CA 1
ATOM 1528 C C . PHE B 1 64 ? -2.493 -1.260 -15.292 1.00 10.86 61 PHE B C 1
ATOM 1529 O O . PHE B 1 64 ? -3.491 -1.456 -15.984 1.00 12.63 61 PHE B O 1
ATOM 1537 N N . ILE B 1 65 ? -1.490 -0.485 -15.684 1.00 11.09 62 ILE B N 1
ATOM 1538 C CA . ILE B 1 65 ? -1.540 0.252 -16.944 1.00 12.06 62 ILE B CA 1
ATOM 1539 C C . ILE B 1 65 ? -1.382 -0.651 -18.168 1.00 14.08 62 ILE B C 1
ATOM 1540 O O . ILE B 1 65 ? -2.098 -0.501 -19.155 1.00 16.28 62 ILE B O 1
ATOM 1545 N N . SER B 1 66 ? -0.453 -1.597 -18.107 1.00 14.92 63 SER B N 1
ATOM 1546 C CA . SER B 1 66 ? -0.186 -2.463 -19.248 1.00 15.52 63 SER B CA 1
ATOM 1547 C C . SER B 1 66 ? -1.202 -3.594 -19.392 1.00 16.09 63 SER B C 1
ATOM 1548 O O . SER B 1 66 ? -1.385 -4.128 -20.491 1.00 18.33 63 SER B O 1
ATOM 1551 N N . LYS B 1 67 ? -1.832 -3.972 -18.299 1.00 14.63 64 LYS B N 1
ATOM 1552 C CA . LYS B 1 67 ? -2.685 -5.154 -18.175 1.00 16.05 64 LYS B CA 1
ATOM 1553 C C . LYS B 1 67 ? -1.902 -6.440 -18.513 1.00 16.65 64 LYS B C 1
ATOM 1554 O O . LYS B 1 67 ? -2.460 -7.390 -18.921 1.00 19.39 64 LYS B O 1
ATOM 1560 N N . ARG B 1 68 ? -0.600 -6.416 -18.329 1.00 13.63 65 ARG B N 1
ATOM 1561 C CA . ARG B 1 68 ? 0.264 -7.564 -18.591 1.00 14.72 65 ARG B CA 1
ATOM 1562 C C . ARG B 1 68 ? 1.081 -7.919 -17.372 1.00 11.98 65 ARG B C 1
ATOM 1563 O O . ARG B 1 68 ? 1.381 -7.062 -16.550 1.00 12.49 65 ARG B O 1
ATOM 1571 N N . VAL B 1 69 ? 1.445 -9.194 -17.270 1.00 11.82 66 VAL B N 1
ATOM 1572 C CA . VAL B 1 69 ? 2.391 -9.656 -16.271 1.00 12.21 66 VAL B CA 1
ATOM 1573 C C . VAL B 1 69 ? 3.722 -8.949 -16.469 1.00 11.99 66 VAL B C 1
ATOM 1574 O O . VAL B 1 69 ? 4.247 -8.929 -17.574 1.00 13.40 66 VAL B O 1
ATOM 1578 N N . PRO B 1 70 ? 4.279 -8.357 -15.407 1.00 12.48 67 PRO B N 1
ATOM 1579 C CA . PRO B 1 70 ? 5.567 -7.680 -15.615 1.00 12.20 67 PRO B CA 1
ATOM 1580 C C . PRO B 1 70 ? 6.684 -8.691 -15.813 1.00 12.10 67 PRO B C 1
ATOM 1581 O O . PRO B 1 70 ? 6.960 -9.506 -14.927 1.00 13.07 67 PRO B O 1
ATOM 1585 N N . GLU B 1 71 ? 7.310 -8.689 -17.000 1.00 11.35 68 GLU B N 1
ATOM 1586 C CA . GLU B 1 71 ? 8.361 -9.629 -17.370 1.00 13.28 68 GLU B CA 1
ATOM 1587 C C . GLU B 1 71 ? 9.440 -9.732 -16.286 1.00 9.95 68 GLU B C 1
ATOM 1588 O O . GLU B 1 71 ? 10.048 -8.770 -15.958 1.00 11.30 68 GLU B O 1
ATOM 1594 N N . GLY B 1 72 ? 9.658 -10.941 -15.785 1.00 10.91 69 GLY B N 1
ATOM 1595 C CA . GLY B 1 72 ? 10.735 -11.199 -14.853 1.00 11.54 69 GLY B CA 1
ATOM 1596 C C . GLY B 1 72 ? 10.553 -10.629 -13.459 1.00 12.08 69 GLY B C 1
ATOM 1597 O O . GLY B 1 72 ? 11.519 -10.517 -12.709 1.00 12.76 69 GLY B O 1
ATOM 1598 N N . CYS B 1 73 ? 9.323 -10.295 -13.079 1.00 10.98 70 CYS B N 1
ATOM 1599 C CA . CYS B 1 73 ? 9.147 -9.603 -11.807 1.00 11.43 70 CYS B CA 1
ATOM 1600 C C . CYS B 1 73 ? 9.604 -10.417 -10.588 1.00 9.76 70 CYS B C 1
ATOM 1601 O O . CYS B 1 73 ? 9.977 -9.827 -9.570 1.00 11.35 70 CYS B O 1
ATOM 1604 N N . PHE B 1 74 ? 9.620 -11.746 -10.679 1.00 9.27 71 PHE B N 1
ATOM 1605 C CA . PHE B 1 74 ? 10.100 -12.507 -9.527 1.00 9.94 71 PHE B CA 1
ATOM 1606 C C . PHE B 1 74 ? 11.566 -12.229 -9.196 1.00 10.71 71 PHE B C 1
ATOM 1607 O O . PHE B 1 74 ? 11.998 -12.457 -8.069 1.00 11.80 71 PHE B O 1
ATOM 1615 N N . ALA B 1 75 ? 12.331 -11.701 -10.158 1.00 10.08 72 ALA B N 1
ATOM 1616 C CA . ALA B 1 75 ? 13.741 -11.379 -9.914 1.00 10.10 72 ALA B CA 1
ATOM 1617 C C . ALA B 1 75 ? 13.934 -10.296 -8.861 1.00 10.52 72 ALA B C 1
ATOM 1618 O O . ALA B 1 75 ? 15.012 -10.174 -8.289 1.00 11.56 72 ALA B O 1
ATOM 1620 N N . ILE B 1 76 ? 12.904 -9.501 -8.582 1.00 10.61 73 ILE B N 1
ATOM 1621 C CA . ILE B 1 76 ? 13.084 -8.411 -7.628 1.00 9.79 73 ILE B CA 1
ATOM 1622 C C . ILE B 1 76 ? 13.112 -8.923 -6.189 1.00 9.85 73 ILE B C 1
ATOM 1623 O O . ILE B 1 76 ? 13.417 -8.167 -5.270 1.00 12.53 73 ILE B O 1
ATOM 1628 N N . LEU B 1 77 ? 12.831 -10.221 -6.014 1.00 9.71 74 LEU B N 1
ATOM 1629 C CA . LEU B 1 77 ? 12.949 -10.860 -4.704 1.00 9.64 74 LEU B CA 1
ATOM 1630 C C . LEU B 1 77 ? 14.333 -11.481 -4.456 1.00 9.50 74 LEU B C 1
ATOM 1631 O O . LEU B 1 77 ? 14.538 -12.209 -3.474 1.00 11.58 74 LEU B O 1
ATOM 1636 N N . SER B 1 78 ? 15.295 -11.175 -5.326 1.00 11.44 75 SER B N 1
ATOM 1637 C CA . SER B 1 78 ? 16.614 -11.803 -5.220 1.00 11.73 75 SER B CA 1
ATOM 1638 C C . SER B 1 78 ? 17.401 -11.376 -3.985 1.00 13.45 75 SER B C 1
ATOM 1639 O O . SER B 1 78 ? 18.366 -12.048 -3.603 1.00 15.22 75 SER B O 1
ATOM 1642 N N . GLY B 1 79 ? 17.020 -10.266 -3.367 1.00 12.38 76 GLY B N 1
ATOM 1643 C CA . GLY B 1 79 ? 17.754 -9.766 -2.219 1.00 12.63 76 GLY B CA 1
ATOM 1644 C C . GLY B 1 79 ? 17.145 -10.125 -0.876 1.00 13.33 76 GLY B C 1
ATOM 1645 O O . GLY B 1 79 ? 17.655 -9.711 0.171 1.00 15.77 76 GLY B O 1
ATOM 1646 N N . VAL B 1 80 ? 16.054 -10.889 -0.899 1.00 12.45 77 VAL B N 1
ATOM 1647 C CA . VAL B 1 80 ? 15.339 -11.237 0.328 1.00 12.67 77 VAL B CA 1
ATOM 1648 C C . VAL B 1 80 ? 15.006 -12.717 0.399 1.00 11.13 77 VAL B C 1
ATOM 1649 O O . VAL B 1 80 ? 14.791 -13.382 -0.625 1.00 14.35 77 VAL B O 1
ATOM 1653 N N . ASN B 1 81 ? 14.929 -13.212 1.618 1.00 12.18 78 ASN B N 1
ATOM 1654 C CA . ASN B 1 81 ? 14.525 -14.568 1.933 1.00 15.33 78 ASN B CA 1
ATOM 1655 C C . ASN B 1 81 ? 13.021 -14.541 2.181 1.00 12.08 78 ASN B C 1
ATOM 1656 O O . ASN B 1 81 ? 12.567 -13.808 2.958 1.00 14.21 78 ASN B O 1
ATOM 1661 N N . THR B 1 82 ? 12.289 -15.342 1.445 1.00 10.55 79 THR B N 1
ATOM 1662 C CA . THR B 1 82 ? 10.834 -15.304 1.537 1.00 10.09 79 THR B CA 1
ATOM 1663 C C . THR B 1 82 ? 10.206 -16.625 1.984 1.00 9.33 79 THR B C 1
ATOM 1664 O O . THR B 1 82 ? 8.985 -16.772 1.928 1.00 10.78 79 THR B O 1
ATOM 1668 N N . GLY B 1 83 ? 11.026 -17.552 2.468 1.00 13.12 80 GLY B N 1
ATOM 1669 C CA . GLY B 1 83 ? 10.570 -18.902 2.768 1.00 15.05 80 GLY B CA 1
ATOM 1670 C C . GLY B 1 83 ? 9.735 -19.028 4.022 1.00 12.69 80 GLY B C 1
ATOM 1671 O O . GLY B 1 83 ? 9.168 -20.076 4.298 1.00 15.56 80 GLY B O 1
ATOM 1672 N N . MET B 1 84 ? 9.666 -17.961 4.769 1.00 11.20 81 MET B N 1
ATOM 1673 C CA . MET B 1 84 ? 8.894 -17.948 5.982 1.00 11.09 81 MET B CA 1
ATOM 1674 C C . MET B 1 84 ? 7.441 -17.578 5.815 1.00 11.82 81 MET B C 1
ATOM 1675 O O . MET B 1 84 ? 6.708 -17.651 6.745 1.00 11.40 81 MET B O 1
ATOM 1680 N N . TYR B 1 85 ? 6.989 -17.125 4.672 1.00 11.29 82 TYR B N 1
ATOM 1681 C CA . TYR B 1 85 ? 5.608 -16.902 4.462 1.00 12.45 82 TYR B CA 1
ATOM 1682 C C . TYR B 1 85 ? 5.101 -17.928 3.416 1.00 10.96 82 TYR B C 1
ATOM 1683 O O . TYR B 1 85 ? 5.803 -18.612 2.860 1.00 13.72 82 TYR B O 1
ATOM 1692 N N . ASN B 1 86 ? 3.822 -17.948 3.277 1.00 10.00 83 ASN B N 1
ATOM 1693 C CA . ASN B 1 86 ? 3.073 -18.803 2.387 1.00 8.37 83 ASN B CA 1
ATOM 1694 C C . ASN B 1 86 ? 2.302 -17.927 1.399 1.00 7.85 83 ASN B C 1
ATOM 1695 O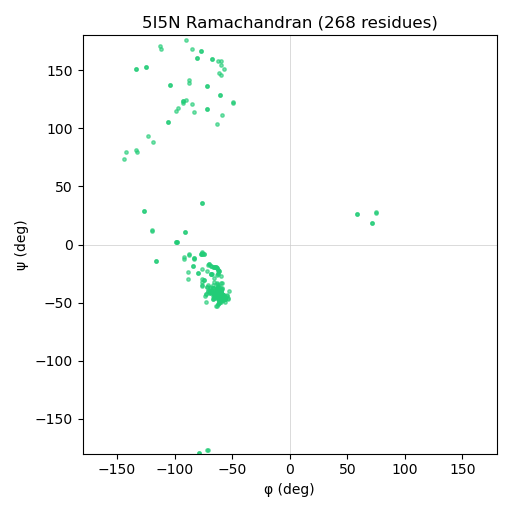 O . ASN B 1 86 ? 1.163 -17.546 1.668 1.00 8.21 83 ASN B O 1
ATOM 1700 N N . PRO B 1 87 ? 2.929 -17.567 0.272 1.00 8.50 84 PRO B N 1
ATOM 1701 C CA . PRO B 1 87 ? 2.289 -16.619 -0.650 1.00 9.38 84 PRO B CA 1
ATOM 1702 C C . PRO B 1 87 ? 0.943 -17.079 -1.208 1.00 8.60 84 PRO B C 1
ATOM 1703 O O . PRO B 1 87 ? 0.070 -16.250 -1.466 1.00 10.11 84 PRO B O 1
ATOM 1707 N N . ARG B 1 88 ? 0.772 -18.378 -1.412 1.00 8.45 85 ARG B N 1
ATOM 1708 C CA . ARG B 1 88 ? -0.484 -18.872 -1.929 1.00 8.43 85 ARG B CA 1
ATOM 1709 C C . ARG B 1 88 ? -1.625 -18.513 -0.973 1.00 9.28 85 ARG B C 1
ATOM 1710 O O . ARG B 1 88 ? -2.691 -18.046 -1.384 1.00 9.95 85 ARG B O 1
ATOM 1718 N N . GLU B 1 89 ? -1.391 -18.670 0.301 1.00 8.80 86 GLU B N 1
ATOM 1719 C CA . GLU B 1 89 ? -2.371 -18.330 1.284 1.00 8.54 86 GLU B CA 1
ATOM 1720 C C . GLU B 1 89 ? -2.582 -16.840 1.437 1.00 9.04 86 GLU B C 1
ATOM 1721 O O . GLU B 1 89 ? -3.671 -16.433 1.590 1.00 9.34 86 GLU B O 1
ATOM 1727 N N . LEU B 1 90 ? -1.500 -16.087 1.384 1.00 9.13 87 LEU B N 1
ATOM 1728 C CA . LEU B 1 90 ? -1.634 -14.636 1.459 1.00 9.32 87 LEU B CA 1
ATOM 1729 C C . LEU B 1 90 ? -2.478 -14.114 0.314 1.00 8.69 87 LEU B C 1
ATOM 1730 O O . LEU B 1 90 ? -3.355 -13.261 0.510 1.00 9.30 87 LEU B O 1
ATOM 1735 N N . LYS B 1 91 ? -2.217 -14.619 -0.889 1.00 7.65 88 LYS B N 1
ATOM 1736 C CA . LYS B 1 91 ? -2.937 -14.134 -2.056 1.00 7.53 88 LYS B CA 1
ATOM 1737 C C . LYS B 1 91 ? -4.411 -14.556 -2.054 1.00 7.92 88 LYS B C 1
ATOM 1738 O O . LYS B 1 91 ? -5.277 -13.758 -2.403 1.00 8.60 88 LYS B O 1
ATOM 1744 N N . ARG B 1 92 ? -4.706 -15.787 -1.646 1.00 7.88 89 ARG B N 1
ATOM 1745 C CA . ARG B 1 92 ? -6.098 -16.187 -1.512 1.00 8.52 89 ARG B CA 1
ATOM 1746 C C . ARG B 1 92 ? -6.841 -15.296 -0.513 1.00 9.02 89 ARG B C 1
ATOM 1747 O O . ARG B 1 92 ? -7.998 -14.909 -0.748 1.00 9.52 89 ARG B O 1
ATOM 1755 N N . SER B 1 93 ? -6.188 -14.926 0.581 1.00 8.08 90 SER B N 1
ATOM 1756 C CA . SER B 1 93 ? -6.810 -14.025 1.548 1.00 7.80 90 SER B CA 1
ATOM 1757 C C . SER B 1 93 ? -7.010 -12.633 0.956 1.00 8.06 90 SER B C 1
ATOM 1758 O O . SER B 1 93 ? -8.050 -11.996 1.164 1.00 9.91 90 SER B O 1
ATOM 1761 N N . TYR B 1 94 ? -6.014 -12.156 0.217 1.00 8.57 91 TYR B N 1
ATOM 1762 C CA . TYR B 1 94 ? -6.109 -10.861 -0.424 1.00 8.36 91 TYR B CA 1
ATOM 1763 C C . TYR B 1 94 ? -7.261 -10.816 -1.416 1.00 8.42 91 TYR B C 1
ATOM 1764 O O . TYR B 1 94 ? -8.018 -9.850 -1.439 1.00 9.71 91 TYR B O 1
ATOM 1773 N N . VAL B 1 95 ? -7.413 -11.864 -2.220 1.00 8.66 92 VAL B N 1
ATOM 1774 C CA . VAL B 1 95 ? -8.510 -11.947 -3.180 1.00 8.69 92 VAL B CA 1
ATOM 1775 C C . VAL B 1 95 ? -9.845 -11.829 -2.450 1.00 9.92 92 VAL B C 1
ATOM 1776 O O . VAL B 1 95 ? -10.731 -11.085 -2.881 1.00 11.68 92 VAL B O 1
ATOM 1780 N N . GLN B 1 96 ? -9.989 -12.506 -1.344 1.00 9.72 93 GLN B N 1
ATOM 1781 C CA . GLN B 1 96 ? -11.178 -12.387 -0.550 1.00 11.98 93 GLN B CA 1
ATOM 1782 C C . GLN B 1 96 ? -11.446 -10.983 -0.060 1.00 10.19 93 GLN B C 1
ATOM 1783 O O . GLN B 1 96 ? -12.547 -10.551 -0.065 1.00 12.71 93 GLN B O 1
ATOM 1789 N N . SER B 1 97 ? -10.418 -10.301 0.388 1.00 10.62 94 SER B N 1
ATOM 1790 C CA . SER B 1 97 ? -10.561 -8.952 0.927 1.00 11.27 94 SER B CA 1
ATOM 1791 C C . SER B 1 97 ? -10.992 -7.993 -0.177 1.00 9.96 94 SER B C 1
ATOM 1792 O O . SER B 1 97 ? -11.782 -7.082 0.061 1.00 11.84 94 SER B O 1
ATOM 1795 N N . LEU B 1 98 ? -10.471 -8.185 -1.385 1.00 10.65 95 LEU B N 1
ATOM 1796 C CA . LEU B 1 98 ? -10.843 -7.341 -2.523 1.00 11.18 95 LEU B CA 1
ATOM 1797 C C . LEU B 1 98 ? -12.316 -7.512 -2.855 1.00 13.04 95 LEU B C 1
ATOM 1798 O O . LEU B 1 98 ? -13.033 -6.533 -3.116 1.00 16.42 95 LEU B O 1
ATOM 1803 N N . SER B 1 99 ? -12.765 -8.756 -2.824 1.00 12.82 96 SER B N 1
ATOM 1804 C CA . SER B 1 99 ? -14.150 -9.074 -3.122 1.00 15.10 96 SER B CA 1
ATOM 1805 C C . SER B 1 99 ? -15.101 -8.433 -2.120 1.00 15.01 96 SER B C 1
ATOM 1806 O O . SER B 1 99 ? -16.211 -8.043 -2.492 1.00 16.83 96 SER B O 1
ATOM 1809 N N . SER B 1 100 ? -14.683 -8.306 -0.862 1.00 16.22 97 SER B N 1
ATOM 1810 C CA . SER B 1 100 ? -15.567 -7.749 0.175 1.00 17.54 97 SER B CA 1
ATOM 1811 C C . SER B 1 100 ? -15.309 -6.264 0.435 1.00 18.00 97 SER B C 1
ATOM 1812 O O . SER B 1 100 ? -15.927 -5.653 1.314 1.00 20.08 97 SER B O 1
ATOM 1815 N N . GLY B 1 101 ? -14.388 -5.679 -0.320 1.00 16.13 98 GLY B N 1
ATOM 1816 C CA . GLY B 1 101 ? -14.121 -4.259 -0.206 1.00 16.55 98 GLY B CA 1
ATOM 1817 C C . GLY B 1 101 ? -13.333 -3.894 1.039 1.00 16.03 98 GLY B C 1
ATOM 1818 O O . GLY B 1 101 ? -13.432 -2.774 1.540 1.00 19.17 98 GLY B O 1
ATOM 1819 N N . THR B 1 102 ? -12.527 -4.829 1.537 1.00 14.45 99 THR B N 1
ATOM 1820 C CA . THR B 1 102 ? -11.832 -4.605 2.802 1.00 15.85 99 THR B CA 1
ATOM 1821 C C . THR B 1 102 ? -10.322 -4.814 2.695 1.00 12.79 99 THR B C 1
ATOM 1822 O O . THR B 1 102 ? -9.660 -5.157 3.684 1.00 14.30 99 THR B O 1
ATOM 1826 N N . SER B 1 103 ? -9.765 -4.579 1.529 1.00 13.33 100 SER B N 1
ATOM 1827 C CA . SER B 1 103 ? -8.347 -4.774 1.338 1.00 11.64 100 SER B CA 1
ATOM 1828 C C . SER B 1 103 ? -7.468 -3.839 2.131 1.00 13.06 100 SER B C 1
ATOM 1829 O O . SER B 1 103 ? -6.429 -4.193 2.537 1.00 13.89 100 SER B O 1
ATOM 1832 N N . CYS B 1 104 ? -7.934 -2.640 2.351 1.00 15.32 101 CYS B N 1
ATOM 1833 C CA . CYS B 1 104 ? -7.168 -1.732 3.138 1.00 17.98 101 CYS B CA 1
ATOM 1834 C C . CYS B 1 104 ? -6.905 -2.263 4.537 1.00 18.16 101 CYS B C 1
ATOM 1835 O O . CYS B 1 104 ? -5.814 -2.232 5.017 1.00 18.59 101 CYS B O 1
ATOM 1838 N N . GLU B 1 105 ? -7.966 -2.745 5.166 1.00 15.53 102 GLU B N 1
ATOM 1839 C CA . GLU B 1 105 ? -7.850 -3.322 6.486 1.00 14.88 102 GLU B CA 1
ATOM 1840 C C . GLU B 1 105 ? -7.033 -4.605 6.430 1.00 13.17 102 GLU B C 1
ATOM 1841 O O . GLU B 1 105 ? -6.155 -4.819 7.259 1.00 13.48 102 GLU B O 1
ATOM 1847 N N . PHE B 1 106 ? -7.301 -5.458 5.444 1.00 12.30 103 PHE B N 1
ATOM 1848 C CA . PHE B 1 106 ? -6.544 -6.704 5.351 1.00 10.95 103 PHE B CA 1
ATOM 1849 C C . PHE B 1 106 ? -5.046 -6.438 5.204 1.00 11.56 103 PHE B C 1
ATOM 1850 O O . PHE B 1 106 ? -4.223 -7.114 5.830 1.00 11.22 103 PHE B O 1
ATOM 1858 N N . LEU B 1 107 ? -4.682 -5.464 4.379 1.00 11.01 104 LEU B N 1
ATOM 1859 C CA . LEU B 1 107 ? -3.265 -5.220 4.135 1.00 12.30 104 LEU B CA 1
ATOM 1860 C C . LEU B 1 107 ? -2.513 -4.809 5.396 1.00 11.84 104 LEU B C 1
ATOM 1861 O O . LEU B 1 107 ? -1.294 -4.972 5.459 1.00 11.88 104 LEU B O 1
ATOM 1866 N N . ARG B 1 108 ? -3.224 -4.298 6.403 1.00 9.88 105 ARG B N 1
ATOM 1867 C CA . ARG B 1 108 ? -2.598 -3.987 7.693 1.00 10.92 105 ARG B CA 1
ATOM 1868 C C . ARG B 1 108 ? -2.002 -5.223 8.374 1.00 10.36 105 ARG B C 1
ATOM 1869 O O . ARG B 1 108 ? -1.088 -5.107 9.184 1.00 12.32 105 ARG B O 1
ATOM 1877 N N . SER B 1 109 ? -2.499 -6.410 8.023 1.00 10.14 106 SER B N 1
ATOM 1878 C CA . SER B 1 109 ? -2.022 -7.648 8.642 1.00 9.89 106 SER B CA 1
ATOM 1879 C C . SER B 1 109 ? -0.666 -8.113 8.116 1.00 10.02 106 SER B C 1
ATOM 1880 O O . SER B 1 109 ? -0.090 -9.078 8.625 1.00 11.39 106 SER B O 1
ATOM 1883 N N . LEU B 1 110 ? -0.177 -7.451 7.078 1.00 11.16 107 LEU B N 1
ATOM 1884 C CA . LEU B 1 110 ? 1.081 -7.850 6.446 1.00 11.44 107 LEU B CA 1
ATOM 1885 C C . LEU B 1 110 ? 2.201 -6.919 6.839 1.00 16.31 107 LEU B C 1
ATOM 1886 O O . LEU B 1 110 ? 2.020 -5.701 6.858 1.00 18.00 107 LEU B O 1
ATOM 1891 N N . ASP B 1 111 ? 3.365 -7.476 7.144 1.00 16.20 108 ASP B N 1
ATOM 1892 C CA . ASP B 1 111 ? 4.519 -6.595 7.297 1.00 17.12 108 ASP B CA 1
ATOM 1893 C C . ASP B 1 111 ? 5.039 -6.213 5.921 1.00 14.91 108 ASP B C 1
ATOM 1894 O O . ASP B 1 111 ? 4.502 -6.632 4.898 1.00 14.78 108 ASP B O 1
ATOM 1899 N N . LYS B 1 112 ? 6.095 -5.416 5.898 1.00 15.95 109 LYS B N 1
ATOM 1900 C CA . LYS B 1 112 ? 6.574 -4.845 4.649 1.00 15.62 109 LYS B CA 1
ATOM 1901 C C . LYS B 1 112 ? 6.983 -5.911 3.629 1.00 12.67 109 LYS B C 1
ATOM 1902 O O . LYS B 1 112 ? 6.618 -5.836 2.458 1.00 13.76 109 LYS B O 1
ATOM 1908 N N . LEU B 1 113 ? 7.740 -6.903 4.072 1.00 12.27 110 LEU B N 1
ATOM 1909 C CA . LEU B 1 113 ? 8.174 -7.957 3.181 1.00 12.15 110 LEU B CA 1
ATOM 1910 C C . LEU B 1 113 ? 6.980 -8.759 2.674 1.00 11.19 110 LEU B C 1
ATOM 1911 O O . LEU B 1 113 ? 6.901 -9.082 1.491 1.00 11.86 110 LEU B O 1
ATOM 1916 N N . ALA B 1 114 ? 6.034 -9.069 3.554 1.00 11.99 111 ALA B N 1
ATOM 1917 C CA . ALA B 1 114 ? 4.858 -9.821 3.133 1.00 10.72 111 ALA B CA 1
ATOM 1918 C C . ALA B 1 114 ? 4.059 -9.079 2.068 1.00 10.20 111 ALA B C 1
ATOM 1919 O O . ALA B 1 114 ? 3.596 -9.690 1.104 1.00 11.27 111 ALA B O 1
ATOM 1921 N N . LYS B 1 115 ? 3.915 -7.766 2.231 1.00 10.59 112 LYS B N 1
ATOM 1922 C CA . LYS B 1 115 ? 3.218 -6.942 1.247 1.00 10.99 112 LYS B CA 1
ATOM 1923 C C . LYS B 1 115 ? 3.935 -6.985 -0.097 1.00 9.19 112 LYS B C 1
ATOM 1924 O O . LYS B 1 115 ? 3.322 -7.155 -1.151 1.00 10.33 112 LYS B O 1
ATOM 1930 N N . ASN B 1 116 ? 5.246 -6.824 -0.063 1.00 9.09 113 ASN B N 1
ATOM 1931 C CA . ASN B 1 116 ? 6.003 -6.848 -1.304 1.00 8.63 113 ASN B CA 1
ATOM 1932 C C . ASN B 1 116 ? 5.992 -8.207 -1.999 1.00 8.59 113 ASN B C 1
ATOM 1933 O O . ASN B 1 116 ? 5.862 -8.271 -3.213 1.00 10.44 113 ASN B O 1
ATOM 1938 N N . LEU B 1 117 ? 6.127 -9.281 -1.228 1.00 9.03 114 LEU B N 1
ATOM 1939 C CA . LEU B 1 117 ? 5.991 -10.642 -1.724 1.00 9.66 114 LEU B CA 1
ATOM 1940 C C . LEU B 1 117 ? 4.609 -10.822 -2.354 1.00 8.51 114 LEU B C 1
ATOM 1941 O O . LEU B 1 117 ? 4.478 -11.343 -3.467 1.00 9.98 114 LEU B O 1
ATOM 1946 N N . LEU B 1 118 ? 3.573 -10.388 -1.639 1.00 8.09 115 LEU B N 1
ATOM 1947 C CA . LEU B 1 118 ? 2.212 -10.485 -2.152 1.00 8.65 115 LEU B CA 1
ATOM 1948 C C . LEU B 1 118 ? 2.085 -9.793 -3.492 1.00 8.77 115 LEU B C 1
ATOM 1949 O O . LEU B 1 118 ? 1.488 -10.329 -4.410 1.00 10.15 115 LEU B O 1
ATOM 1954 N N . ALA B 1 119 ? 2.643 -8.591 -3.600 1.00 8.42 116 ALA B N 1
ATOM 1955 C CA . ALA B 1 119 ? 2.520 -7.829 -4.821 1.00 9.03 116 ALA B CA 1
ATOM 1956 C C . ALA B 1 119 ? 3.102 -8.563 -6.016 1.00 7.96 116 ALA B C 1
ATOM 1957 O O . ALA B 1 119 ? 2.550 -8.505 -7.115 1.00 9.62 116 ALA B O 1
ATOM 1959 N N . VAL B 1 120 ? 4.242 -9.224 -5.827 1.00 9.06 117 VAL B N 1
ATOM 1960 C CA . VAL B 1 120 ? 4.874 -9.933 -6.940 1.00 8.04 117 VAL B CA 1
ATOM 1961 C C . VAL B 1 120 ? 3.968 -11.082 -7.377 1.00 8.87 117 VAL B C 1
ATOM 1962 O O . VAL B 1 120 ? 3.722 -11.283 -8.574 1.00 10.80 117 VAL B O 1
ATOM 1966 N N . HIS B 1 121 ? 3.408 -11.796 -6.409 1.00 8.99 118 HIS B N 1
ATOM 1967 C CA . HIS B 1 121 ? 2.488 -12.883 -6.732 1.00 8.64 118 HIS B CA 1
ATOM 1968 C C . HIS B 1 121 ? 1.197 -12.391 -7.400 1.00 8.58 118 HIS B C 1
ATOM 1969 O O . HIS B 1 121 ? 0.731 -13.009 -8.353 1.00 12.42 118 HIS B O 1
ATOM 1976 N N . VAL B 1 122 ? 0.637 -11.282 -6.926 1.00 8.49 119 VAL B N 1
ATOM 1977 C CA . VAL B 1 122 ? -0.530 -10.689 -7.555 1.00 8.52 119 VAL B CA 1
ATOM 1978 C C . VAL B 1 122 ? -0.236 -10.275 -8.994 1.00 8.55 119 VAL B C 1
ATOM 1979 O O . VAL B 1 122 ? -1.007 -10.593 -9.900 1.00 9.81 119 VAL B O 1
ATOM 1983 N N . CYS B 1 123 ? 0.891 -9.599 -9.218 1.00 9.02 120 CYS B N 1
ATOM 1984 C CA . CYS B 1 123 ? 1.189 -9.122 -10.559 1.00 10.10 120 CYS B CA 1
ATOM 1985 C C . CYS B 1 123 ? 1.497 -10.243 -11.534 1.00 9.31 120 CYS B C 1
ATOM 1986 O O . CYS B 1 123 ? 1.276 -10.089 -12.735 1.00 11.33 120 CYS B O 1
ATOM 1989 N N . SER B 1 124 ? 1.967 -11.381 -11.026 1.00 9.77 121 SER B N 1
ATOM 1990 C CA . SER B 1 124 ? 2.260 -12.527 -11.877 1.00 10.04 121 SER B CA 1
ATOM 1991 C C . SER B 1 124 ? 1.004 -13.285 -12.335 1.00 11.56 121 SER B C 1
ATOM 1992 O O . SER B 1 124 ? 1.093 -14.175 -13.189 1.00 12.87 121 SER B O 1
ATOM 1995 N N . ASP B 1 125 ? -0.156 -12.919 -11.777 1.00 9.89 122 ASP B N 1
ATOM 1996 C CA . ASP B 1 125 ? -1.423 -13.585 -12.061 1.00 11.92 122 ASP B CA 1
ATOM 1997 C C . ASP B 1 125 ? -2.287 -12.708 -12.961 1.00 13.35 122 ASP B C 1
ATOM 1998 O O . ASP B 1 125 ? -2.879 -11.720 -12.517 1.00 14.91 122 ASP B O 1
ATOM 2003 N N . VAL B 1 126 ? -2.365 -13.102 -14.215 1.00 13.88 123 VAL B N 1
ATOM 2004 C CA . VAL B 1 126 ? -3.027 -12.341 -15.257 1.00 17.20 123 VAL B CA 1
ATOM 2005 C C . VAL B 1 126 ? -4.520 -12.220 -15.034 1.00 19.34 123 VAL B C 1
ATOM 2006 O O . VAL B 1 126 ? -5.116 -11.347 -15.559 1.00 20.96 123 VAL B O 1
ATOM 2010 N N . LYS B 1 127 ? -5.084 -13.077 -14.223 1.00 19.32 124 LYS B N 1
ATOM 2011 C CA . LYS B 1 127 ? -6.488 -13.058 -13.880 1.00 21.46 124 LYS B CA 1
ATOM 2012 C C . LYS B 1 127 ? -6.889 -12.111 -12.765 1.00 20.95 124 LYS B C 1
ATOM 2013 O O . LYS B 1 127 ? -8.028 -11.931 -12.511 1.00 23.62 124 LYS B O 1
ATOM 2019 N N . MET B 1 128 ? -5.955 -11.568 -12.051 1.00 20.07 125 MET B N 1
ATOM 2020 C CA . MET B 1 128 ? -6.340 -10.658 -11.024 1.00 20.82 125 MET B CA 1
ATOM 2021 C C . MET B 1 128 ? -6.413 -9.357 -11.734 1.00 22.67 125 MET B C 1
ATOM 2022 O O . MET B 1 128 ? -5.635 -9.132 -12.576 1.00 29.82 125 MET B O 1
ATOM 2027 N N . SER B 1 129 ? -7.411 -8.615 -11.405 1.00 23.54 126 SER B N 1
ATOM 2028 C CA . SER B 1 129 ? -7.568 -7.340 -12.021 1.00 28.44 126 SER B CA 1
ATOM 2029 C C . SER B 1 129 ? -8.070 -6.312 -11.061 1.00 26.59 126 SER B C 1
ATOM 2030 O O . SER B 1 129 ? -9.201 -6.000 -11.072 1.00 29.76 126 SER B O 1
ATOM 2033 N N . LEU B 1 130 ? -7.166 -5.800 -10.258 1.00 22.59 127 LEU B N 1
ATOM 2034 C CA . LEU B 1 130 ? -7.454 -4.736 -9.342 1.00 18.21 127 LEU B CA 1
ATOM 2035 C C . LEU B 1 130 ? -7.947 -3.503 -10.101 1.00 17.72 127 LEU B C 1
ATOM 2036 O O . LEU B 1 130 ? -7.540 -3.276 -11.175 1.00 19.88 127 LEU B O 1
ATOM 2041 N N . ASN B 1 131 ? -8.841 -2.774 -9.494 1.00 13.92 128 ASN B N 1
ATOM 2042 C CA . ASN B 1 131 ? -9.248 -1.470 -9.971 1.00 12.83 128 ASN B CA 1
ATOM 2043 C C . ASN B 1 131 ? -8.254 -0.420 -9.430 1.00 11.23 128 ASN B C 1
ATOM 2044 O O . ASN B 1 131 ? -7.442 -0.765 -8.634 1.00 11.56 128 ASN B O 1
ATOM 2049 N N . LYS B 1 132 ? -8.287 0.812 -9.929 1.00 11.89 129 LYS B N 1
ATOM 2050 C CA . LYS B 1 132 ? -7.312 1.829 -9.562 1.00 10.34 129 LYS B CA 1
ATOM 2051 C C . LYS B 1 132 ? -7.333 2.109 -8.068 1.00 11.18 129 LYS B C 1
ATOM 2052 O O . LYS B 1 132 ? -6.294 2.276 -7.443 1.00 12.67 129 LYS B O 1
ATOM 2058 N N . ARG B 1 133 ? -8.512 2.162 -7.484 1.00 11.71 130 ARG B N 1
ATOM 2059 C CA . ARG B 1 133 ? -8.612 2.381 -6.072 1.00 11.87 130 ARG B CA 1
ATOM 2060 C C . ARG B 1 133 ? -7.925 1.293 -5.247 1.00 12.10 130 ARG B C 1
ATOM 2061 O O . ARG B 1 133 ? -7.368 1.581 -4.265 1.00 12.56 130 ARG B O 1
ATOM 2069 N N . GLN B 1 134 ? -8.005 0.061 -5.713 1.00 10.64 131 GLN B N 1
ATOM 2070 C CA . GLN B 1 134 ? -7.383 -1.049 -4.995 1.00 11.30 131 GLN B CA 1
ATOM 2071 C C . GLN B 1 134 ? -5.862 -1.010 -5.114 1.00 10.13 131 GLN B C 1
ATOM 2072 O O . GLN B 1 134 ? -5.153 -1.302 -4.154 1.00 11.18 131 GLN B O 1
ATOM 2078 N N . VAL B 1 135 ? -5.358 -0.605 -6.278 1.00 9.44 132 VAL B N 1
ATOM 2079 C CA . VAL B 1 135 ? -3.923 -0.373 -6.427 1.00 9.52 132 VAL B CA 1
ATOM 2080 C C . VAL B 1 135 ? -3.473 0.802 -5.555 1.00 10.21 132 VAL B C 1
ATOM 2081 O O . VAL B 1 135 ? -2.451 0.713 -4.870 1.00 11.72 132 VAL B O 1
ATOM 2085 N N . ILE B 1 136 ? -4.240 1.889 -5.549 1.00 11.56 133 ILE B N 1
ATOM 2086 C CA . ILE B 1 136 ? -3.944 3.020 -4.676 1.00 13.41 133 ILE B CA 1
ATOM 2087 C C . ILE B 1 136 ? -3.942 2.598 -3.203 1.00 14.30 133 ILE B C 1
ATOM 2088 O O . ILE B 1 136 ? -3.036 2.977 -2.454 1.00 14.72 133 ILE B O 1
ATOM 2093 N N . ASP B 1 137 ? -4.924 1.790 -2.807 1.00 14.94 134 ASP B N 1
ATOM 2094 C CA . ASP B 1 137 ? -4.972 1.227 -1.451 1.00 16.92 134 ASP B CA 1
ATOM 2095 C C . ASP B 1 137 ? -3.673 0.510 -1.121 1.00 15.69 134 ASP B C 1
ATOM 2096 O O . ASP B 1 137 ? -3.104 0.679 -0.034 1.00 17.50 134 ASP B O 1
ATOM 2101 N N . PHE B 1 138 ? -3.213 -0.308 -2.061 1.00 13.53 135 PHE B N 1
ATOM 2102 C CA . PHE B 1 138 ? -2.010 -1.084 -1.840 1.00 13.58 135 PHE B CA 1
ATOM 2103 C C . PHE B 1 138 ? -0.800 -0.178 -1.664 1.00 16.57 135 PHE B C 1
ATOM 2104 O O . PHE B 1 138 ? -0.073 -0.292 -0.675 1.00 18.36 135 PHE B O 1
ATOM 2112 N N . ILE B 1 139 ? -0.583 0.734 -2.608 1.00 15.04 136 ILE B N 1
ATOM 2113 C CA . ILE B 1 139 ? 0.658 1.497 -2.580 1.00 18.78 136 ILE B CA 1
ATOM 2114 C C . ILE B 1 139 ? 0.617 2.593 -1.502 1.00 20.66 136 ILE B C 1
ATOM 2115 O O . ILE B 1 139 ? 1.649 2.909 -0.918 1.00 22.73 136 ILE B O 1
ATOM 2120 N N . SER B 1 140 ? -0.522 3.171 -1.208 1.00 23.82 137 SER B N 1
ATOM 2121 C CA . SER B 1 140 ? -0.561 4.145 -0.163 1.00 30.31 137 SER B CA 1
ATOM 2122 C C . SER B 1 140 ? -0.508 3.490 1.211 1.00 35.41 137 SER B C 1
ATOM 2123 O O . SER B 1 140 ? -0.120 4.116 2.149 1.00 36.64 137 SER B O 1
ATOM 2126 N N . GLY B 1 141 ? -0.863 2.224 1.304 1.00 39.02 138 GLY B N 1
ATOM 2127 C CA . GLY B 1 141 ? -0.694 1.445 2.518 1.00 42.76 138 GLY B CA 1
ATOM 2128 C C . GLY B 1 141 ? 0.747 1.095 2.859 1.00 45.86 138 GLY B C 1
ATOM 2129 O O . GLY B 1 141 ? 1.044 0.761 3.998 1.00 47.55 138 GLY B O 1
ATOM 2130 N N . GLU B 1 142 ? 1.637 1.197 1.877 1.00 45.63 139 GLU B N 1
ATOM 2131 C CA . GLU B 1 142 ? 3.022 0.982 2.114 1.00 45.25 139 GLU B CA 1
ATOM 2132 C C . GLU B 1 142 ? 3.605 2.264 2.652 1.00 46.26 139 GLU B C 1
ATOM 2133 O O . GLU B 1 142 ? 4.577 2.191 3.379 1.00 47.47 139 GLU B O 1
#

Radius of gyration: 20.38 Å; Cα contacts (8 Å, |Δi|>4): 341; chains: 2; bounding box: 47×43×59 Å

Sequence (272 aa):
NLPVRSFSEVCCAEARAAIIQMENNPDETVCNRIWKIHRDLQSSDLTTTVQVMMVYRFISKRVPEGCFAILSGVNTGMYNPRELKRSYVQSLSSGTSCEFLRSLDKLAKNLLAVHVCSDVKMSLNKRQVIDFISGENLPVRSFSEVCCAEARAAIIQMENNPDETVCNRIWKIHRDLQSSDLTTTVQVMMVYRFISKRVPEGCFAILSGVNTGMYNPRELKRSYVQSLSSGTSCEFLRSLDKLAKNLLAVHVCSDVKMSLNKRQVIDFISGE

Solvent-accessible surface area: 13615 Å² total; per-residue (Å²): 191,136,114,67,126,32,1,22,123,25,5,38,70,127,0,88,63,1,0,83,89,0,50,124,67,81,69,55,74,44,0,29,151,16,0,73,104,29,55,98,65,186,102,12,91,32,26,8,5,0,4,0,0,5,0,2,25,64,32,4,165,116,2,0,56,6,0,6,27,20,14,61,74,54,109,7,50,117,64,54,4,71,102,31,20,164,51,0,54,125,9,25,97,78,65,58,5,74,110,43,8,205,82,22,77,147,43,0,10,2,0,0,0,0,9,5,0,5,29,46,118,18,95,23,80,60,137,34,3,5,44,0,3,57,53,70,199,125,113,67,128,34,2,25,128,26,12,38,65,126,0,106,64,1,0,83,91,0,51,122,69,82,68,54,75,44,0,31,148,15,0,72,97,29,55,97,67,185,101,13,91,32,27,8,4,0,5,0,0,6,0,5,27,64,33,4,163,132,58,0,96,46,4,96,62,20,21,107,73,58,110,36,72,58,31,28,29,183,10,5,40,68,19,0,54,71,8,26,102,55,65,14,6,64,65,9,8,74,0,11,48,147,39,0,9,2,2,0,0,0,44,5,0,41,38,93,172,18,97,22,80,51,122,35,3,6,38,0,3,57,54,66

Nearest PDB structures (foldseek):
  5i5n-assembly2_A  TM=1.007E+00  e=4.509E-20  Thogotovirus thogotoense
  5i5o-assembly2_B  TM=9.701E-01  e=2.037E-16  Thogotovirus thogotoense
  6i3h-assembly2_B  TM=6.753E-01  e=1.495E+00  Influenza A virus
  5i5n-assembly2_A  TM=1.007E+00  e=4.159E-20  Thogotovirus thogotoense
  5i5o-assembly2_B  TM=9.699E-01  e=2.567E-16  Thogotovirus thogotoense